Protein AF-A0A0L1KJF8-F1 (afdb_monomer_lite)

Foldseek 3Di:
DDQPPPPDDPDPPLHLDPVCLPVSLVVLVVQLVVCVVVVNPLPLSNLVSLQSNLVSCVSVVVLVSSLVSLVSSLVSCCVPVHLQDPSNLSSLQSNLVSLQSVLVVVVVVVVVCVVPPDDPPPDDPVQVVVCVVVVDDSSVVSNVSSVVSVVSSVVSVPDPPDDPDPDDDDDPPPPPPDDDDDDDD

Sequence (185 aa):
MICFRSHLLASPKFRLDSHDPDQSIVDANDALDTYERTNRAGTVGWSYALLNRSIAYLMKKDYEKAREDALDAHDALLKRCGRHSTNLYFSSQVVAKVSRAFADELDRLRTDESVIQEQSTLLPRTLSSTMRKKGITPEKYLRMESDEHEKRAHFIKSMPGRYYMRHGKQAPHMWDEGASMREQA

Radius of gyration: 21.44 Å; chains: 1; bounding box: 41×39×91 Å

pLDDT: mean 73.47, std 22.73, range [24.52, 95.88]

Secondary structure (DSSP, 8-state):
---------SSS-----TT-HHHHHHHHHHHHHHHHHTT-TTSHHHHHHHHHHHHHHHHTT-HHHHHHHHHHHHHHHHHHH-TT-HHHHHHHHHHHHHHHHHHHHHHHHHHHHTTS---TT-S-HHHHHHHHHHT--HHHHHHHHHHHHHHHHHHHHH-TT--S---S-----TT----------

Structure (mmCIF, N/CA/C/O backbone):
data_AF-A0A0L1KJF8-F1
#
_entry.id   AF-A0A0L1KJF8-F1
#
loop_
_atom_site.group_PDB
_atom_site.id
_atom_site.type_symbol
_atom_site.label_atom_id
_atom_site.label_alt_id
_atom_site.label_comp_id
_atom_site.label_asym_id
_atom_site.label_entity_id
_atom_site.label_seq_id
_atom_site.pdbx_PDB_ins_code
_atom_site.Cartn_x
_atom_site.Cartn_y
_atom_site.Cartn_z
_atom_site.occupancy
_atom_site.B_iso_or_equiv
_atom_site.auth_seq_id
_atom_site.auth_comp_id
_atom_site.auth_asym_id
_atom_site.auth_atom_id
_atom_site.pdbx_PDB_model_num
ATOM 1 N N . MET A 1 1 ? -11.789 -16.100 -5.170 1.00 27.81 1 MET A N 1
ATOM 2 C CA . MET A 1 1 ? -10.410 -16.624 -5.088 1.00 27.81 1 MET A CA 1
ATOM 3 C C . MET A 1 1 ? -9.658 -16.149 -6.326 1.00 27.81 1 MET A C 1
ATOM 5 O O . MET A 1 1 ? -9.959 -16.620 -7.413 1.00 27.81 1 MET A O 1
ATOM 9 N N . ILE A 1 2 ? -8.802 -15.129 -6.201 1.00 25.80 2 ILE A N 1
ATOM 10 C CA . ILE A 1 2 ? -8.082 -14.532 -7.340 1.00 25.80 2 ILE A CA 1
ATOM 11 C C . ILE A 1 2 ? -6.590 -14.794 -7.129 1.00 25.80 2 ILE A C 1
ATOM 13 O O . ILE A 1 2 ? -5.946 -14.116 -6.337 1.00 25.80 2 ILE A O 1
ATOM 17 N N . CYS A 1 3 ? -6.053 -15.793 -7.829 1.00 24.52 3 CYS A N 1
ATOM 18 C CA . CYS A 1 3 ? -4.613 -15.986 -7.973 1.00 24.52 3 CYS A CA 1
ATOM 19 C C . CYS A 1 3 ? -4.105 -14.984 -9.019 1.00 24.52 3 CYS A C 1
ATOM 21 O O . CYS A 1 3 ? -4.335 -15.171 -10.214 1.00 24.52 3 CYS A O 1
ATOM 23 N N . PHE A 1 4 ? -3.404 -13.927 -8.606 1.00 31.08 4 PHE A N 1
ATOM 24 C CA . PHE A 1 4 ? -2.665 -13.086 -9.548 1.00 31.08 4 PHE A CA 1
ATOM 25 C C . PHE A 1 4 ? -1.376 -13.808 -9.964 1.00 31.08 4 PHE A C 1
ATOM 27 O O . PHE A 1 4 ? -0.332 -13.666 -9.339 1.00 31.08 4 PHE A O 1
ATOM 34 N N . ARG A 1 5 ? -1.428 -14.593 -11.048 1.00 29.56 5 ARG A N 1
ATOM 35 C CA . ARG A 1 5 ? -0.219 -14.941 -11.813 1.00 29.56 5 ARG A CA 1
ATOM 36 C C . ARG A 1 5 ? 0.125 -13.756 -12.717 1.00 29.56 5 ARG A C 1
ATOM 38 O O . ARG A 1 5 ? -0.248 -13.733 -13.887 1.00 29.56 5 ARG A O 1
ATOM 45 N N . SER A 1 6 ? 0.810 -12.742 -12.193 1.00 31.94 6 SER A N 1
ATOM 46 C CA . SER A 1 6 ? 1.369 -11.683 -13.038 1.00 31.94 6 SER A CA 1
ATOM 47 C C . SER A 1 6 ? 2.633 -12.194 -13.734 1.00 31.94 6 SER A C 1
ATOM 49 O O . SER A 1 6 ? 3.735 -12.086 -13.212 1.00 31.94 6 SER A O 1
ATOM 51 N N . HIS A 1 7 ? 2.478 -12.730 -14.948 1.00 30.44 7 HIS A N 1
ATOM 52 C CA . HIS A 1 7 ? 3.575 -13.013 -15.890 1.00 30.44 7 HIS A CA 1
ATOM 53 C C . HIS A 1 7 ? 4.147 -11.745 -16.558 1.00 30.44 7 HIS A C 1
ATOM 55 O O . HIS A 1 7 ? 4.688 -11.796 -17.659 1.00 30.44 7 HIS A O 1
ATOM 61 N N . LEU A 1 8 ? 4.027 -10.590 -15.911 1.00 33.41 8 LEU A N 1
ATOM 62 C CA . LEU A 1 8 ? 4.580 -9.337 -16.400 1.00 33.41 8 LEU A CA 1
ATOM 63 C C . LEU A 1 8 ? 5.824 -9.025 -15.573 1.00 33.41 8 LEU A C 1
ATOM 65 O O . LEU A 1 8 ? 5.702 -8.835 -14.369 1.00 33.41 8 LEU A O 1
ATOM 69 N N . LEU A 1 9 ? 6.958 -8.889 -16.273 1.00 38.12 9 LEU A N 1
ATOM 70 C CA . LEU A 1 9 ? 8.229 -8.252 -15.884 1.00 38.12 9 LEU A CA 1
ATOM 71 C C . LEU A 1 9 ? 9.404 -9.221 -15.664 1.00 38.12 9 LEU A C 1
ATOM 73 O O . LEU A 1 9 ? 9.490 -9.961 -14.690 1.00 38.12 9 LEU A O 1
ATOM 77 N N . ALA A 1 10 ? 10.357 -9.159 -16.595 1.00 31.78 10 ALA A N 1
ATOM 78 C CA . ALA A 1 10 ? 11.697 -9.706 -16.454 1.00 31.78 10 ALA A CA 1
ATOM 79 C C . ALA A 1 10 ? 12.510 -8.835 -15.475 1.00 31.78 10 ALA A C 1
ATOM 81 O O . ALA A 1 10 ? 13.124 -7.846 -15.858 1.00 31.78 10 ALA A O 1
ATOM 82 N N . SER A 1 11 ? 12.428 -9.177 -14.195 1.00 34.12 11 SER A N 1
ATOM 83 C CA . SER A 1 11 ? 13.361 -8.894 -13.091 1.00 34.12 11 SER A CA 1
ATOM 84 C C . SER A 1 11 ? 12.883 -9.763 -11.912 1.00 34.12 11 SER A C 1
ATOM 86 O O . SER A 1 11 ? 11.730 -10.193 -11.969 1.00 34.12 11 SER A O 1
ATOM 88 N N . PRO A 1 12 ? 13.740 -10.144 -10.942 1.00 39.69 12 PRO A N 1
ATOM 89 C CA . PRO A 1 12 ? 13.654 -11.412 -10.202 1.00 39.69 12 PRO A CA 1
ATOM 90 C C . PRO A 1 12 ? 12.221 -11.727 -9.779 1.00 39.69 12 PRO A C 1
ATOM 92 O O . PRO A 1 12 ? 11.546 -10.870 -9.216 1.00 39.69 12 PRO A O 1
ATOM 95 N N . LYS A 1 13 ? 11.770 -12.935 -10.148 1.00 47.72 13 LYS A N 1
ATOM 96 C CA . LYS A 1 13 ? 10.399 -13.455 -10.050 1.00 47.72 13 LYS A CA 1
ATOM 97 C C . LYS A 1 13 ? 9.872 -13.361 -8.614 1.00 47.72 13 LYS A C 1
ATOM 99 O O . LYS A 1 13 ? 9.825 -14.362 -7.910 1.00 47.72 13 LYS A O 1
ATOM 104 N N . PHE A 1 14 ? 9.477 -12.171 -8.189 1.00 52.62 14 PHE A N 1
ATOM 105 C CA . PHE A 1 14 ? 8.863 -11.971 -6.895 1.00 52.62 14 PHE A CA 1
ATOM 106 C C . PHE A 1 14 ? 7.457 -12.560 -6.959 1.00 52.62 14 PHE A C 1
ATOM 108 O O . PHE A 1 14 ? 6.628 -12.138 -7.772 1.00 52.62 14 PHE A O 1
ATOM 115 N N . ARG A 1 15 ? 7.199 -13.570 -6.131 1.00 59.72 15 ARG A N 1
ATOM 116 C CA . ARG A 1 15 ? 5.905 -14.234 -6.036 1.00 59.72 15 ARG A CA 1
ATOM 117 C C . ARG A 1 15 ? 5.332 -13.912 -4.666 1.00 59.72 15 ARG A C 1
ATOM 119 O O . ARG A 1 15 ? 5.830 -14.413 -3.673 1.00 59.72 15 ARG A O 1
ATOM 126 N N . LEU A 1 16 ? 4.273 -13.108 -4.632 1.00 63.47 16 LEU A N 1
ATOM 127 C CA . LEU A 1 16 ? 3.457 -12.990 -3.431 1.00 63.47 16 LEU A CA 1
ATOM 128 C C . LEU A 1 16 ? 2.827 -14.363 -3.162 1.00 63.47 16 LEU A C 1
ATOM 130 O O . LEU A 1 16 ? 2.027 -14.837 -3.980 1.00 63.47 16 LEU A O 1
ATOM 134 N N . ASP A 1 17 ? 3.198 -15.004 -2.058 1.00 70.00 17 ASP A N 1
ATOM 135 C CA . ASP A 1 17 ? 2.519 -16.209 -1.606 1.00 70.00 17 ASP A CA 1
ATOM 136 C C . ASP A 1 17 ? 1.422 -15.833 -0.613 1.00 70.00 17 ASP A C 1
ATOM 138 O O . ASP A 1 17 ? 1.673 -15.398 0.508 1.00 70.00 17 ASP A O 1
ATOM 142 N N . SER A 1 18 ? 0.170 -16.019 -1.027 1.00 70.25 18 SER A N 1
ATOM 143 C CA . SER A 1 18 ? -0.987 -15.782 -0.166 1.00 70.25 18 SER A CA 1
ATOM 144 C C . SER A 1 18 ? -1.118 -16.796 0.979 1.00 70.25 18 SER A C 1
ATOM 146 O O . SER A 1 18 ? -2.009 -16.643 1.808 1.00 70.25 18 SER A O 1
ATOM 148 N N . HIS A 1 19 ? -0.307 -17.853 1.000 1.00 76.19 19 HIS A N 1
ATOM 149 C CA . HIS A 1 19 ? -0.317 -18.879 2.046 1.00 76.19 19 HIS A CA 1
ATOM 150 C C . HIS A 1 19 ? 0.801 -18.658 3.066 1.00 76.19 19 HIS A C 1
ATOM 152 O O . HIS A 1 19 ? 0.701 -19.170 4.176 1.00 76.19 19 HIS A O 1
ATOM 158 N N . ASP A 1 20 ? 1.813 -17.862 2.709 1.00 85.94 20 ASP A N 1
ATOM 159 C CA . ASP A 1 20 ? 2.931 -17.512 3.577 1.00 85.94 20 ASP A CA 1
ATOM 160 C C . ASP A 1 20 ? 3.260 -16.009 3.455 1.00 85.94 20 ASP A C 1
ATOM 162 O O . ASP A 1 20 ? 4.128 -15.589 2.673 1.00 85.94 20 ASP A O 1
ATOM 166 N N . PRO A 1 21 ? 2.525 -15.156 4.196 1.00 87.75 21 PRO A N 1
ATOM 167 C CA . PRO A 1 21 ? 2.795 -13.726 4.204 1.00 87.75 21 PRO A CA 1
ATOM 168 C C . PRO A 1 21 ? 4.140 -13.397 4.868 1.00 87.75 21 PRO A C 1
ATOM 170 O O . PRO A 1 21 ? 4.715 -12.360 4.555 1.00 87.75 21 PRO A O 1
ATOM 173 N N . ASP A 1 22 ? 4.664 -14.258 5.745 1.00 89.69 22 ASP A N 1
ATOM 174 C CA . ASP A 1 22 ? 5.950 -14.038 6.409 1.00 89.69 22 ASP A CA 1
ATOM 175 C C . ASP A 1 22 ? 7.113 -14.198 5.434 1.00 89.69 22 ASP A C 1
ATOM 177 O O . ASP A 1 22 ? 7.940 -13.290 5.313 1.00 89.69 22 ASP A O 1
ATOM 181 N N . GLN A 1 23 ? 7.123 -15.278 4.651 1.00 87.25 23 GLN A N 1
ATOM 182 C CA . GLN A 1 23 ? 8.113 -15.444 3.589 1.00 87.25 23 GLN A CA 1
ATOM 183 C C . GLN A 1 23 ? 8.003 -14.331 2.538 1.00 87.25 23 GLN A C 1
ATOM 185 O O . GLN A 1 23 ? 9.014 -13.797 2.089 1.00 87.25 23 GLN A O 1
ATOM 190 N N . SER A 1 24 ? 6.779 -13.906 2.205 1.00 86.88 24 SER A N 1
ATOM 191 C CA . SER A 1 24 ? 6.564 -12.785 1.281 1.00 86.88 24 SER A CA 1
ATOM 192 C C . SER A 1 24 ? 7.163 -11.466 1.797 1.00 86.88 24 SER A C 1
ATOM 194 O O . SER A 1 24 ? 7.627 -10.654 0.996 1.00 86.88 24 SER A O 1
ATOM 196 N N . ILE A 1 25 ? 7.168 -11.233 3.116 1.00 91.00 25 ILE A N 1
ATOM 197 C CA . ILE A 1 25 ? 7.822 -10.063 3.728 1.00 91.00 25 ILE A CA 1
ATOM 198 C C . ILE A 1 25 ? 9.344 -10.192 3.638 1.00 91.00 25 ILE A C 1
ATOM 200 O O . ILE A 1 25 ? 9.999 -9.217 3.268 1.00 91.00 25 ILE A O 1
ATOM 204 N N . VAL A 1 26 ? 9.899 -11.370 3.942 1.00 90.88 26 VAL A N 1
ATOM 205 C CA . VAL A 1 26 ? 11.347 -11.636 3.850 1.00 90.88 26 VAL A CA 1
ATOM 206 C C . VAL A 1 26 ? 11.848 -11.383 2.431 1.00 90.88 26 VAL A C 1
ATOM 208 O O . VAL A 1 26 ? 12.723 -10.542 2.235 1.00 90.88 26 VAL A O 1
ATOM 211 N N . ASP A 1 27 ? 11.216 -12.001 1.433 1.00 87.94 27 ASP A N 1
ATOM 212 C CA . ASP A 1 27 ? 11.591 -11.835 0.028 1.00 87.94 27 ASP A CA 1
ATOM 213 C C . ASP A 1 27 ? 11.503 -10.362 -0.412 1.00 87.94 27 ASP A C 1
ATOM 215 O O . ASP A 1 27 ? 12.267 -9.896 -1.265 1.00 87.94 27 ASP A O 1
ATOM 219 N N . ALA A 1 28 ? 10.533 -9.614 0.131 1.00 90.62 28 ALA A N 1
ATOM 220 C CA . ALA A 1 28 ? 10.326 -8.223 -0.248 1.00 90.62 28 ALA A CA 1
ATOM 221 C C . ALA A 1 28 ? 11.390 -7.324 0.380 1.00 90.62 28 ALA A C 1
ATOM 223 O O . ALA A 1 28 ? 11.875 -6.413 -0.290 1.00 90.62 28 ALA A O 1
ATOM 224 N N . ASN A 1 29 ? 11.784 -7.600 1.625 1.00 92.94 29 ASN A N 1
ATOM 225 C CA . ASN A 1 29 ? 12.896 -6.923 2.286 1.00 92.94 29 ASN A CA 1
ATOM 226 C C . ASN A 1 29 ? 14.206 -7.160 1.529 1.00 92.94 29 ASN A C 1
ATOM 228 O O . ASN A 1 29 ? 14.866 -6.190 1.169 1.00 92.94 29 ASN A O 1
ATOM 232 N N . ASP A 1 30 ? 14.513 -8.405 1.160 1.00 89.75 30 ASP A N 1
ATOM 233 C CA . ASP A 1 30 ? 15.717 -8.734 0.384 1.00 89.75 30 ASP A CA 1
ATOM 234 C C . ASP A 1 30 ? 15.759 -7.983 -0.961 1.00 89.75 30 ASP A C 1
ATOM 236 O O . ASP A 1 30 ? 16.802 -7.478 -1.402 1.00 89.75 30 ASP A O 1
ATOM 240 N N . ALA A 1 31 ? 14.606 -7.870 -1.628 1.00 87.69 31 ALA A N 1
ATOM 241 C CA . ALA A 1 31 ? 14.485 -7.105 -2.863 1.00 87.69 31 ALA A CA 1
ATOM 242 C C . ALA A 1 31 ? 14.711 -5.601 -2.633 1.00 87.69 31 ALA A C 1
ATOM 244 O O . ALA A 1 31 ? 15.425 -4.968 -3.416 1.00 87.69 31 ALA A O 1
ATOM 245 N N . LEU A 1 32 ? 14.121 -5.025 -1.582 1.00 90.44 32 LEU A N 1
ATOM 246 C CA . LEU A 1 32 ? 14.272 -3.609 -1.235 1.00 90.44 32 LEU A CA 1
ATOM 247 C C . LEU A 1 32 ? 15.723 -3.277 -0.887 1.00 90.44 32 LEU A C 1
ATOM 249 O O . LEU A 1 32 ? 16.276 -2.356 -1.490 1.00 90.44 32 LEU A O 1
ATOM 253 N N . ASP A 1 33 ? 16.369 -4.092 -0.056 1.00 90.94 33 ASP A N 1
ATOM 254 C CA . ASP A 1 33 ? 17.783 -3.962 0.300 1.00 90.94 33 ASP A CA 1
ATOM 255 C C . ASP A 1 33 ? 18.672 -4.008 -0.948 1.00 90.94 33 ASP A C 1
ATOM 257 O O . ASP A 1 33 ? 19.603 -3.215 -1.114 1.00 90.94 33 ASP A O 1
ATOM 261 N N . THR A 1 34 ? 18.359 -4.900 -1.892 1.00 88.12 34 THR A N 1
ATOM 262 C CA . THR A 1 34 ? 19.069 -4.972 -3.175 1.00 88.12 34 THR A CA 1
ATOM 263 C C . THR A 1 34 ? 18.894 -3.689 -3.992 1.00 88.12 34 THR A C 1
ATOM 265 O O . THR A 1 34 ? 19.861 -3.170 -4.563 1.00 88.12 34 THR A O 1
ATOM 268 N N . TYR A 1 35 ? 17.678 -3.145 -4.067 1.00 88.25 35 TYR A N 1
ATOM 269 C CA . TYR A 1 35 ? 17.419 -1.892 -4.779 1.00 88.25 35 TYR A CA 1
ATOM 270 C C . TYR A 1 35 ? 18.091 -0.691 -4.107 1.00 88.25 35 TYR A C 1
ATOM 272 O O . TYR A 1 35 ? 18.598 0.178 -4.814 1.00 88.25 35 TYR A O 1
ATOM 280 N N . GLU A 1 36 ? 18.150 -0.645 -2.780 1.00 90.00 36 GLU A N 1
ATOM 281 C CA . GLU A 1 36 ? 18.848 0.408 -2.039 1.00 90.00 36 GLU A CA 1
ATOM 282 C C . GLU A 1 36 ? 20.359 0.328 -2.257 1.00 90.00 36 GLU A C 1
ATOM 284 O O . GLU A 1 36 ? 20.974 1.304 -2.693 1.00 90.00 36 GLU A O 1
ATOM 289 N N . ARG A 1 37 ? 20.953 -0.861 -2.099 1.00 89.94 37 ARG A N 1
ATOM 290 C CA . ARG A 1 37 ? 22.388 -1.092 -2.338 1.00 89.94 37 ARG A CA 1
ATOM 291 C C . ARG A 1 37 ? 22.823 -0.790 -3.767 1.00 89.94 37 ARG A C 1
ATOM 293 O O . ARG A 1 37 ? 23.960 -0.387 -3.992 1.00 89.94 37 ARG A O 1
ATOM 300 N N . THR A 1 38 ? 21.938 -0.995 -4.742 1.00 88.62 38 THR A N 1
ATOM 301 C CA . THR A 1 38 ? 22.213 -0.702 -6.158 1.00 88.62 38 THR A CA 1
ATOM 302 C C . THR A 1 38 ? 21.829 0.723 -6.573 1.00 88.62 38 THR A C 1
ATOM 304 O O . THR A 1 38 ? 21.900 1.042 -7.760 1.00 88.62 38 THR A O 1
ATOM 307 N N . ASN A 1 39 ? 21.438 1.585 -5.623 1.00 87.69 39 ASN A N 1
ATOM 308 C CA . ASN A 1 39 ? 20.969 2.958 -5.846 1.00 87.69 39 ASN A CA 1
ATOM 309 C C . ASN A 1 39 ? 19.812 3.053 -6.865 1.00 87.69 39 ASN A C 1
ATOM 311 O O . ASN A 1 39 ? 19.728 3.949 -7.705 1.00 87.69 39 ASN A O 1
ATOM 315 N N . ARG A 1 40 ? 18.914 2.069 -6.810 1.00 81.25 40 ARG A N 1
ATOM 316 C CA . ARG A 1 40 ? 17.714 1.917 -7.645 1.00 81.25 40 ARG A CA 1
ATOM 317 C C . ARG A 1 40 ? 16.427 2.124 -6.838 1.00 81.25 40 ARG A C 1
ATOM 319 O O . ARG A 1 40 ? 15.349 1.701 -7.273 1.00 81.25 40 ARG A O 1
ATOM 326 N N . ALA A 1 41 ? 16.525 2.804 -5.697 1.00 83.62 41 ALA A N 1
ATOM 327 C CA . ALA A 1 41 ? 15.377 3.251 -4.920 1.00 83.62 41 ALA A CA 1
ATOM 328 C C . ALA A 1 41 ? 14.436 4.123 -5.777 1.00 83.62 41 ALA A C 1
ATOM 330 O O . ALA A 1 41 ? 14.852 4.852 -6.689 1.00 83.62 41 ALA A O 1
ATOM 331 N N . GLY A 1 42 ? 13.131 3.990 -5.545 1.00 81.88 42 GLY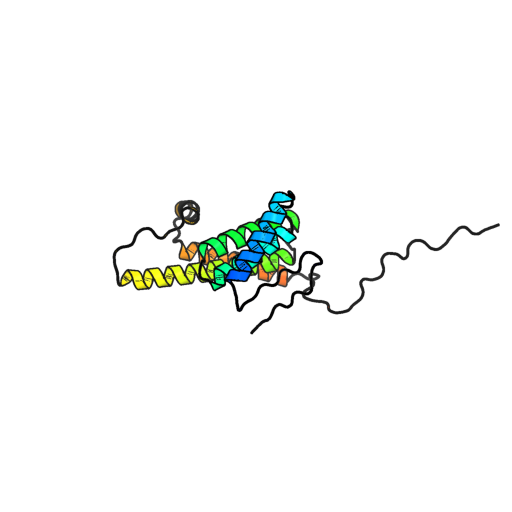 A N 1
ATOM 332 C CA . GLY A 1 42 ? 12.098 4.691 -6.309 1.00 81.88 42 GLY A CA 1
ATOM 333 C C . GLY A 1 42 ? 11.894 4.194 -7.745 1.00 81.88 42 GLY A C 1
ATOM 334 O O . GLY A 1 42 ? 11.106 4.790 -8.476 1.00 81.88 42 GLY A O 1
ATOM 335 N N . THR A 1 43 ? 12.588 3.141 -8.198 1.00 86.81 43 THR A N 1
ATOM 336 C CA . THR A 1 43 ? 12.282 2.489 -9.484 1.00 86.81 43 THR A CA 1
ATOM 337 C C . THR A 1 43 ? 10.919 1.796 -9.452 1.00 86.81 43 THR A C 1
ATOM 339 O O . THR A 1 43 ? 10.330 1.564 -8.397 1.00 86.81 43 THR A O 1
ATOM 342 N N . VAL A 1 44 ? 10.405 1.431 -10.629 1.00 87.31 44 VAL A N 1
ATOM 343 C CA . VAL A 1 44 ? 9.162 0.652 -10.734 1.00 87.31 44 VAL A CA 1
ATOM 344 C C . VAL A 1 44 ? 9.302 -0.698 -10.015 1.00 87.31 44 VAL A C 1
ATOM 346 O O . VAL A 1 44 ? 8.387 -1.101 -9.309 1.00 87.31 44 VAL A O 1
ATOM 349 N N . GLY A 1 45 ? 10.462 -1.359 -10.130 1.00 86.56 45 GLY A N 1
ATOM 350 C CA . GLY A 1 45 ? 10.751 -2.611 -9.421 1.00 86.56 45 GLY A CA 1
ATOM 351 C C . GLY A 1 45 ? 10.759 -2.450 -7.899 1.00 86.56 45 GLY A C 1
ATOM 352 O O . GLY A 1 45 ? 10.112 -3.231 -7.208 1.00 86.56 45 GLY A O 1
ATOM 353 N N . TRP A 1 46 ? 11.402 -1.394 -7.393 1.00 89.44 46 TRP A N 1
ATOM 354 C CA . TRP A 1 46 ? 11.364 -1.034 -5.970 1.00 89.44 46 TRP A CA 1
ATOM 355 C C . TRP A 1 46 ? 9.931 -0.774 -5.483 1.00 89.44 46 TRP A C 1
ATOM 357 O O . TRP A 1 46 ? 9.511 -1.305 -4.460 1.00 89.44 46 TRP A O 1
ATOM 367 N N . SER A 1 47 ? 9.137 -0.045 -6.272 1.00 92.06 47 SER A N 1
ATOM 368 C CA . SER A 1 47 ? 7.738 0.244 -5.932 1.00 92.06 47 SER A CA 1
ATOM 369 C C . SER A 1 47 ? 6.884 -1.029 -5.885 1.00 92.06 47 SER A C 1
ATOM 371 O O . SER A 1 47 ? 5.992 -1.142 -5.054 1.00 92.06 47 SER A O 1
ATOM 373 N N . TYR A 1 48 ? 7.150 -2.012 -6.751 1.00 90.25 48 TYR A N 1
ATOM 374 C CA . TYR A 1 48 ? 6.465 -3.304 -6.687 1.00 90.25 48 TYR A CA 1
ATOM 375 C C . TYR A 1 48 ? 6.852 -4.123 -5.459 1.00 90.25 48 TYR A C 1
ATOM 377 O O . TYR A 1 48 ? 5.974 -4.744 -4.866 1.00 90.25 48 TYR A O 1
ATOM 385 N N . ALA A 1 49 ? 8.125 -4.107 -5.056 1.00 90.12 49 ALA A N 1
ATOM 386 C CA . ALA A 1 49 ? 8.554 -4.767 -3.825 1.00 90.12 49 ALA A CA 1
ATOM 387 C C . ALA A 1 49 ? 7.811 -4.193 -2.604 1.00 90.12 49 ALA A C 1
ATOM 389 O O . ALA A 1 49 ? 7.257 -4.960 -1.819 1.00 90.12 49 ALA A O 1
ATOM 390 N N . LEU A 1 50 ? 7.676 -2.863 -2.521 1.00 94.31 50 LEU A N 1
ATOM 391 C CA . LEU A 1 50 ? 6.853 -2.208 -1.500 1.00 94.31 50 LEU A CA 1
ATOM 392 C C . LEU A 1 50 ? 5.374 -2.610 -1.565 1.00 94.31 50 LEU A C 1
ATOM 394 O O . LEU A 1 50 ? 4.795 -2.961 -0.544 1.00 94.31 50 LEU A O 1
ATOM 398 N N . LEU A 1 51 ? 4.745 -2.612 -2.749 1.00 93.81 51 LEU A N 1
ATOM 399 C CA . LEU A 1 51 ? 3.336 -3.022 -2.870 1.00 93.81 51 LEU A CA 1
ATOM 400 C C . LEU A 1 51 ? 3.113 -4.466 -2.415 1.0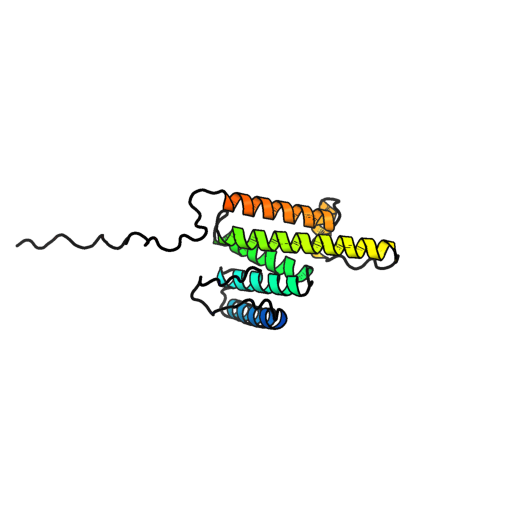0 93.81 51 LEU A C 1
ATOM 402 O O . LEU A 1 51 ? 2.091 -4.771 -1.806 1.00 93.81 51 LEU A O 1
ATOM 406 N N . ASN A 1 52 ? 4.060 -5.355 -2.695 1.00 90.56 52 ASN A N 1
ATOM 407 C CA . ASN A 1 52 ? 3.960 -6.738 -2.260 1.00 90.56 52 ASN A CA 1
ATOM 408 C C . ASN A 1 52 ? 4.136 -6.875 -0.746 1.00 90.56 52 ASN A C 1
ATOM 410 O O . ASN A 1 52 ? 3.345 -7.573 -0.110 1.00 90.56 52 ASN A O 1
ATOM 414 N N . ARG A 1 53 ? 5.110 -6.164 -0.164 1.00 93.62 53 ARG A N 1
ATOM 415 C CA . ARG A 1 53 ? 5.305 -6.115 1.289 1.00 93.62 53 ARG A CA 1
ATOM 416 C C . ARG A 1 53 ? 4.079 -5.539 1.998 1.00 93.62 53 ARG A C 1
ATOM 418 O O . ARG A 1 53 ? 3.602 -6.124 2.965 1.00 93.62 53 ARG A O 1
ATOM 425 N N . SER A 1 54 ? 3.490 -4.484 1.436 1.00 95.06 54 SER A N 1
ATOM 426 C CA . SER A 1 54 ? 2.235 -3.888 1.895 1.00 95.06 54 SER A CA 1
ATOM 427 C C . SER A 1 54 ? 1.091 -4.905 1.953 1.00 95.06 54 SER A C 1
ATOM 429 O O . SER A 1 54 ? 0.404 -5.015 2.968 1.00 95.06 54 SER A O 1
ATOM 431 N N . ILE A 1 55 ? 0.895 -5.690 0.887 1.00 93.12 55 ILE A N 1
ATOM 432 C CA . ILE A 1 55 ? -0.154 -6.718 0.849 1.00 93.12 55 ILE A CA 1
ATOM 433 C C . ILE A 1 55 ? 0.117 -7.814 1.887 1.00 93.12 55 ILE A C 1
ATOM 435 O O . ILE A 1 55 ? -0.817 -8.271 2.546 1.00 93.12 55 ILE A O 1
ATOM 439 N N . ALA A 1 56 ? 1.373 -8.219 2.065 1.00 92.62 56 ALA A N 1
ATOM 440 C CA . ALA A 1 56 ? 1.734 -9.207 3.072 1.00 92.62 56 ALA A CA 1
ATOM 441 C C . ALA A 1 56 ? 1.481 -8.688 4.503 1.00 92.62 56 ALA A C 1
ATOM 443 O O . ALA A 1 56 ? 0.860 -9.384 5.307 1.00 92.62 56 ALA A O 1
ATOM 444 N N . TYR A 1 57 ? 1.836 -7.434 4.804 1.00 93.88 57 TYR A N 1
ATOM 445 C CA . TYR A 1 57 ? 1.488 -6.792 6.077 1.00 93.88 57 TYR A CA 1
ATOM 446 C C . TYR A 1 57 ? -0.024 -6.679 6.287 1.00 93.88 57 TYR A C 1
ATOM 448 O O . TYR A 1 57 ? -0.512 -6.960 7.382 1.00 93.88 57 TYR A O 1
ATOM 456 N N . LEU A 1 58 ? -0.786 -6.366 5.233 1.00 92.56 58 LEU A N 1
ATOM 457 C CA . LEU A 1 58 ? -2.248 -6.350 5.287 1.00 92.56 58 LEU A CA 1
ATOM 458 C C . LEU A 1 58 ? -2.811 -7.726 5.673 1.00 92.56 58 LEU A C 1
ATOM 460 O O . LEU A 1 58 ? -3.713 -7.810 6.504 1.00 92.56 58 LEU A O 1
ATOM 464 N N . MET A 1 59 ? -2.270 -8.809 5.111 1.00 91.31 59 MET A N 1
ATOM 465 C CA . MET A 1 59 ? -2.663 -10.178 5.467 1.00 91.31 59 MET A CA 1
ATOM 466 C C . MET A 1 59 ? -2.335 -10.521 6.923 1.00 91.31 59 MET A C 1
ATOM 468 O O . MET A 1 59 ? -3.100 -11.232 7.574 1.00 91.31 59 MET A O 1
ATOM 472 N N . LYS A 1 60 ? -1.238 -9.970 7.451 1.00 93.38 60 LYS A N 1
ATOM 473 C CA . LYS A 1 60 ? -0.861 -10.071 8.867 1.00 93.38 60 LYS A CA 1
ATOM 474 C C . LYS A 1 60 ? -1.622 -9.113 9.787 1.00 93.38 60 LYS A C 1
ATOM 476 O O . LYS A 1 60 ? -1.380 -9.140 10.990 1.00 93.38 60 LYS A O 1
ATOM 481 N N . LYS A 1 61 ? -2.535 -8.297 9.247 1.00 92.75 61 LYS A N 1
ATOM 482 C CA . LYS A 1 61 ? -3.256 -7.231 9.965 1.00 92.75 61 LYS A CA 1
ATOM 483 C C . LYS A 1 61 ? -2.336 -6.158 10.570 1.00 92.75 61 LYS A C 1
ATOM 485 O O . LYS A 1 61 ? -2.756 -5.414 11.449 1.00 92.75 61 LYS A O 1
ATOM 490 N N . ASP A 1 62 ? -1.102 -6.038 10.079 1.00 94.12 62 ASP A N 1
ATOM 491 C CA . ASP A 1 62 ? -0.208 -4.921 10.401 1.00 94.12 62 ASP A CA 1
ATOM 492 C C . ASP A 1 62 ? -0.550 -3.748 9.469 1.00 94.12 62 ASP A C 1
ATOM 494 O O . ASP A 1 62 ? 0.110 -3.481 8.462 1.00 94.12 62 ASP A O 1
ATOM 498 N N . TYR A 1 63 ? -1.690 -3.111 9.746 1.00 91.81 63 TYR A N 1
ATOM 499 C CA . TYR A 1 63 ? -2.282 -2.122 8.845 1.00 91.81 63 TYR A CA 1
ATOM 500 C C . TYR A 1 63 ? -1.457 -0.833 8.735 1.00 91.81 63 TYR A C 1
ATOM 502 O O . TYR A 1 63 ? -1.513 -0.162 7.704 1.00 91.81 63 TYR A O 1
ATOM 510 N N . GLU A 1 64 ? -0.683 -0.491 9.768 1.00 90.88 64 GLU A N 1
ATOM 511 C CA . GLU A 1 64 ? 0.168 0.700 9.773 1.00 90.88 64 GLU A CA 1
ATOM 512 C C . GLU A 1 64 ? 1.306 0.556 8.760 1.00 90.88 64 GLU A C 1
ATOM 514 O O . GLU A 1 64 ? 1.392 1.362 7.829 1.00 90.88 64 GLU A O 1
ATOM 519 N N . LYS A 1 65 ? 2.109 -0.513 8.869 1.00 93.44 65 LYS A N 1
ATOM 520 C CA . LYS A 1 65 ? 3.199 -0.773 7.916 1.00 93.44 65 LYS A CA 1
ATOM 521 C C . LYS A 1 65 ? 2.676 -1.039 6.515 1.00 93.44 65 LYS A C 1
ATOM 523 O O . LYS A 1 65 ? 3.248 -0.559 5.540 1.00 93.44 65 LYS A O 1
ATOM 528 N N . ALA A 1 66 ? 1.551 -1.752 6.405 1.00 94.12 66 ALA A N 1
ATOM 529 C CA . ALA A 1 66 ? 0.905 -1.963 5.118 1.00 94.12 66 ALA A CA 1
ATOM 530 C C . ALA A 1 66 ? 0.597 -0.630 4.425 1.00 94.12 66 ALA A C 1
ATOM 532 O O . ALA A 1 66 ? 0.782 -0.501 3.212 1.00 94.12 66 ALA A O 1
ATOM 533 N N . ARG A 1 67 ? 0.111 0.362 5.182 1.00 94.88 67 ARG A N 1
ATOM 534 C CA . ARG A 1 67 ? -0.285 1.661 4.636 1.00 94.88 67 ARG A CA 1
ATOM 535 C C . ARG A 1 67 ? 0.929 2.485 4.235 1.00 94.88 67 ARG A C 1
ATOM 537 O O . ARG A 1 67 ? 0.902 3.095 3.170 1.00 94.88 67 ARG A O 1
ATOM 544 N N . GLU A 1 68 ? 1.957 2.504 5.075 1.00 94.88 68 GLU A N 1
ATOM 545 C CA . GLU A 1 68 ? 3.217 3.202 4.805 1.00 94.88 68 GLU A CA 1
ATOM 546 C C . GLU A 1 68 ? 3.841 2.716 3.490 1.00 94.88 68 GLU A C 1
ATOM 548 O O . GLU A 1 68 ? 3.992 3.504 2.555 1.00 94.88 68 GLU A O 1
ATOM 553 N N . ASP A 1 69 ? 4.032 1.402 3.350 1.00 95.38 69 ASP A N 1
ATOM 554 C CA . ASP A 1 69 ? 4.576 0.796 2.131 1.00 95.38 69 ASP A CA 1
ATOM 555 C C . ASP A 1 69 ? 3.722 1.098 0.887 1.00 95.38 69 ASP A C 1
ATOM 557 O O . ASP A 1 69 ? 4.247 1.368 -0.199 1.00 95.38 69 ASP A O 1
ATOM 561 N N . ALA A 1 70 ? 2.390 1.058 1.022 1.00 95.62 70 ALA A N 1
ATOM 562 C CA . ALA A 1 70 ? 1.481 1.332 -0.089 1.00 95.62 70 ALA A CA 1
ATOM 563 C C . ALA A 1 70 ? 1.597 2.780 -0.585 1.00 95.62 70 ALA A C 1
ATOM 565 O O . ALA A 1 70 ? 1.576 3.020 -1.797 1.00 95.62 70 ALA A O 1
ATOM 566 N N . LEU A 1 71 ? 1.697 3.737 0.341 1.00 95.50 71 LEU A N 1
ATOM 567 C CA . LEU A 1 71 ? 1.808 5.158 0.025 1.00 95.50 71 LEU A CA 1
ATOM 568 C C . LEU A 1 71 ? 3.167 5.487 -0.588 1.00 95.50 71 LEU A C 1
ATOM 570 O O . LEU A 1 71 ? 3.205 6.135 -1.633 1.00 95.50 71 LEU A O 1
ATOM 574 N N . ASP A 1 72 ? 4.255 4.963 -0.026 1.00 94.81 72 ASP A N 1
ATOM 575 C CA . ASP A 1 72 ? 5.602 5.164 -0.565 1.00 94.81 72 ASP A CA 1
ATOM 576 C C . ASP A 1 72 ? 5.724 4.615 -1.991 1.00 94.81 72 ASP A C 1
ATOM 578 O O . ASP A 1 72 ? 6.247 5.280 -2.898 1.00 94.81 72 ASP A O 1
ATOM 582 N N . ALA A 1 73 ? 5.156 3.431 -2.235 1.00 94.25 73 ALA A N 1
ATOM 583 C CA . ALA A 1 73 ? 5.079 2.868 -3.574 1.00 94.25 73 ALA A CA 1
ATOM 584 C C . ALA A 1 73 ? 4.227 3.728 -4.516 1.00 94.25 73 ALA A C 1
ATOM 586 O O . ALA A 1 73 ? 4.603 3.952 -5.672 1.00 94.25 73 ALA A O 1
ATOM 587 N N . HIS A 1 74 ? 3.066 4.199 -4.050 1.00 94.00 74 HIS A N 1
ATOM 588 C CA . HIS A 1 74 ? 2.176 5.039 -4.845 1.00 94.00 74 HIS A CA 1
ATOM 589 C C . HIS A 1 74 ? 2.859 6.344 -5.260 1.00 94.00 74 HIS A C 1
ATOM 591 O O . HIS A 1 74 ? 2.830 6.696 -6.443 1.00 94.00 74 HIS A O 1
ATOM 597 N N . ASP A 1 75 ? 3.521 7.020 -4.326 1.00 93.31 75 ASP A N 1
ATOM 598 C CA . ASP A 1 75 ? 4.204 8.288 -4.560 1.00 93.31 75 ASP A CA 1
ATOM 599 C C . ASP A 1 75 ? 5.395 8.133 -5.507 1.00 93.31 75 ASP A C 1
ATOM 601 O O . ASP A 1 75 ? 5.586 8.957 -6.411 1.00 93.31 75 ASP A O 1
ATOM 605 N N . ALA A 1 76 ? 6.175 7.059 -5.369 1.00 91.19 76 ALA A N 1
ATOM 606 C CA . ALA A 1 76 ? 7.256 6.756 -6.303 1.00 91.19 76 ALA A CA 1
ATOM 607 C C . ALA A 1 76 ? 6.732 6.492 -7.726 1.00 91.19 76 ALA A C 1
ATOM 609 O O . ALA A 1 76 ? 7.260 7.040 -8.703 1.00 91.19 76 ALA A O 1
ATOM 610 N N . LEU A 1 77 ? 5.649 5.720 -7.858 1.00 90.12 77 LEU A N 1
ATOM 611 C CA . LEU A 1 77 ? 5.009 5.460 -9.150 1.00 90.12 77 LEU A CA 1
ATOM 612 C C . LEU A 1 77 ? 4.382 6.720 -9.753 1.00 90.12 77 LEU A C 1
ATOM 614 O O . LEU A 1 77 ? 4.429 6.894 -10.974 1.00 90.12 77 LEU A O 1
ATOM 618 N N . LEU A 1 78 ? 3.840 7.616 -8.926 1.00 90.00 78 LEU A N 1
ATOM 619 C CA . LEU A 1 78 ? 3.254 8.881 -9.368 1.00 90.00 78 LEU A CA 1
ATOM 620 C C . LEU A 1 78 ? 4.317 9.806 -9.953 1.00 90.00 78 LEU A C 1
ATOM 622 O O . LEU A 1 78 ? 4.104 10.383 -11.022 1.00 90.00 78 LEU A O 1
ATOM 626 N N . LYS A 1 79 ? 5.475 9.893 -9.290 1.00 89.38 79 LYS A N 1
ATOM 627 C CA . LYS A 1 79 ? 6.628 10.677 -9.750 1.00 89.38 79 LYS A CA 1
ATOM 628 C C . LYS A 1 79 ? 7.204 10.146 -11.065 1.00 89.38 79 LYS A C 1
ATOM 630 O O . LYS A 1 79 ? 7.632 10.943 -11.892 1.00 89.38 79 LYS A O 1
ATOM 635 N N . ARG A 1 80 ? 7.217 8.822 -11.279 1.00 84.88 80 ARG A N 1
ATOM 636 C CA . ARG A 1 80 ? 7.888 8.209 -12.443 1.00 84.88 80 ARG A CA 1
ATOM 637 C C . ARG A 1 80 ? 7.000 7.913 -13.644 1.00 84.88 80 ARG A C 1
ATOM 639 O O . ARG A 1 80 ? 7.405 8.166 -14.771 1.00 84.88 80 ARG A O 1
ATOM 646 N N . CYS A 1 81 ? 5.835 7.303 -13.442 1.00 77.94 81 CYS A N 1
ATOM 647 C CA . CYS A 1 81 ? 5.054 6.729 -14.542 1.00 77.94 81 CYS A CA 1
ATOM 648 C C . CYS A 1 81 ? 3.989 7.684 -15.108 1.00 77.94 81 CYS A C 1
ATOM 650 O O . CYS A 1 81 ? 3.297 7.334 -16.068 1.00 77.94 81 CYS A O 1
ATOM 652 N N . GLY A 1 82 ? 3.840 8.872 -14.515 1.00 73.44 82 GLY A N 1
ATOM 653 C CA . GLY A 1 82 ? 2.822 9.852 -14.880 1.00 73.44 82 GLY A CA 1
ATOM 654 C C . GLY A 1 82 ? 1.425 9.484 -14.369 1.00 73.44 82 GLY A C 1
ATOM 655 O O . GLY A 1 82 ? 1.107 8.319 -14.133 1.00 73.44 82 GLY A O 1
ATOM 656 N N . ARG A 1 83 ? 0.562 10.501 -14.237 1.00 76.31 83 ARG A N 1
ATOM 657 C CA . ARG A 1 83 ? -0.729 10.487 -13.504 1.00 76.31 83 ARG A CA 1
ATOM 658 C C . ARG A 1 83 ? -1.772 9.462 -13.960 1.00 76.31 83 ARG A C 1
ATOM 660 O O . ARG A 1 83 ? -2.788 9.286 -13.296 1.00 76.31 83 ARG A O 1
ATOM 667 N N . HIS A 1 84 ? -1.545 8.804 -15.087 1.00 74.06 84 HIS A N 1
ATOM 668 C CA . HIS A 1 84 ? -2.518 7.916 -15.714 1.00 74.06 84 HIS A CA 1
ATOM 669 C C . HIS A 1 84 ? -1.996 6.479 -15.877 1.00 74.06 84 HIS A C 1
ATOM 671 O O . HIS A 1 84 ? -2.664 5.653 -16.487 1.00 74.06 84 HIS A O 1
ATOM 677 N N . SER A 1 85 ? -0.795 6.156 -15.383 1.00 79.62 85 SER A N 1
ATOM 678 C CA . SER A 1 85 ? -0.189 4.823 -15.531 1.00 79.62 85 SER A CA 1
ATOM 679 C C . SER A 1 85 ? -1.066 3.685 -14.994 1.00 79.62 85 SER A C 1
ATOM 681 O O . SER A 1 85 ? -1.690 3.817 -13.946 1.00 79.62 85 SER A O 1
ATOM 683 N N . THR A 1 86 ? -1.038 2.521 -15.651 1.00 81.31 86 THR A N 1
ATOM 684 C CA . THR A 1 86 ? -1.644 1.290 -15.116 1.00 81.31 86 THR A CA 1
ATOM 685 C C . THR A 1 86 ? -1.017 0.898 -13.772 1.00 81.31 86 THR A C 1
ATOM 687 O O . THR A 1 86 ? -1.699 0.368 -12.901 1.00 81.31 86 THR A O 1
ATOM 690 N N . ASN A 1 87 ? 0.252 1.244 -13.535 1.00 85.88 87 ASN A N 1
ATOM 691 C CA . ASN A 1 87 ? 0.894 1.017 -12.237 1.00 85.88 87 ASN A CA 1
ATOM 692 C C . ASN A 1 87 ? 0.231 1.855 -11.132 1.00 85.88 87 ASN A C 1
ATOM 694 O O . ASN A 1 87 ? 0.108 1.390 -10.003 1.00 85.88 87 ASN A O 1
ATOM 698 N N . LEU A 1 88 ? -0.246 3.065 -11.465 1.00 88.31 88 LEU A N 1
ATOM 699 C CA . LEU A 1 88 ? -0.998 3.903 -10.530 1.00 88.31 88 LEU A CA 1
ATOM 700 C C . LEU A 1 88 ? -2.390 3.361 -10.242 1.00 88.31 88 LEU A C 1
ATOM 702 O O . LEU A 1 88 ? -2.892 3.576 -9.143 1.00 88.31 88 LEU A O 1
ATOM 706 N N . TYR A 1 89 ? -3.013 2.663 -11.192 1.00 89.19 89 TYR A N 1
ATOM 707 C CA . TYR A 1 89 ? -4.257 1.952 -10.916 1.00 89.19 89 TYR A CA 1
ATOM 708 C C . TYR A 1 89 ? -4.041 0.910 -9.816 1.00 89.19 89 TYR A C 1
ATOM 710 O O . TYR A 1 89 ? -4.740 0.943 -8.805 1.00 89.19 89 TYR A O 1
ATOM 718 N N . PHE A 1 90 ? -3.035 0.044 -9.974 1.00 89.00 90 PHE A N 1
ATOM 719 C CA . PHE A 1 90 ? -2.748 -1.001 -8.993 1.00 89.00 90 PHE A CA 1
ATOM 720 C C . PHE A 1 90 ? -2.357 -0.425 -7.632 1.00 89.00 90 PHE A C 1
ATOM 722 O O . PHE A 1 90 ? -2.951 -0.813 -6.628 1.00 89.00 90 PHE A O 1
ATOM 729 N N . SER A 1 91 ? -1.429 0.537 -7.583 1.00 93.06 91 SER A N 1
ATOM 730 C CA . SER A 1 91 ? -1.026 1.133 -6.305 1.00 93.06 91 SER A CA 1
ATOM 731 C C . SER A 1 91 ? -2.176 1.872 -5.620 1.00 93.06 91 SER A C 1
ATOM 733 O O . SER A 1 91 ? -2.345 1.729 -4.416 1.00 93.06 91 SER A O 1
ATOM 735 N N . SER A 1 92 ? -3.036 2.577 -6.369 1.00 93.50 92 SER A N 1
ATOM 736 C CA . SER A 1 92 ? -4.229 3.218 -5.791 1.00 93.50 92 SER A CA 1
ATOM 737 C C . SER A 1 92 ? -5.200 2.194 -5.201 1.00 93.50 92 SER A C 1
ATOM 739 O O . SER A 1 92 ? -5.749 2.427 -4.132 1.00 93.50 92 SER A O 1
ATOM 741 N N . GLN A 1 93 ? -5.399 1.042 -5.851 1.00 94.50 93 GLN A N 1
ATOM 742 C CA . GLN A 1 93 ? -6.247 -0.010 -5.284 1.00 94.50 93 GLN A CA 1
ATOM 743 C C . GLN A 1 93 ? -5.678 -0.602 -3.994 1.00 94.50 93 GLN A C 1
ATOM 745 O O . GLN A 1 93 ? -6.449 -0.924 -3.091 1.00 94.50 93 GLN A O 1
ATOM 750 N N . VAL A 1 94 ? -4.357 -0.774 -3.910 1.00 94.31 94 VAL A N 1
ATOM 751 C CA . VAL A 1 94 ? -3.711 -1.277 -2.690 1.00 94.31 94 VAL A CA 1
ATOM 752 C C . VAL A 1 94 ? -3.855 -0.259 -1.562 1.00 94.31 94 VAL A C 1
ATOM 754 O O . VAL A 1 94 ? -4.361 -0.630 -0.507 1.00 94.31 94 VAL A O 1
ATOM 757 N N . VAL A 1 95 ? -3.530 1.019 -1.804 1.00 95.88 95 VAL A N 1
ATOM 758 C CA . VAL A 1 95 ? -3.711 2.092 -0.807 1.00 95.88 95 VAL A CA 1
ATOM 759 C C . VAL A 1 95 ? -5.156 2.136 -0.317 1.00 95.88 95 VAL A C 1
ATOM 761 O O . VAL A 1 95 ? -5.388 2.093 0.885 1.00 95.88 95 VAL A O 1
ATOM 764 N N . ALA A 1 96 ? -6.135 2.130 -1.227 1.00 95.31 96 ALA A N 1
ATOM 765 C CA . ALA A 1 96 ? -7.544 2.149 -0.848 1.00 95.31 96 ALA A CA 1
ATOM 766 C C . ALA A 1 96 ? -7.927 0.984 0.074 1.00 95.31 96 ALA A C 1
ATOM 768 O O . ALA A 1 96 ? -8.491 1.190 1.148 1.00 95.31 96 ALA A O 1
ATOM 769 N N . LYS A 1 97 ? -7.562 -0.245 -0.307 1.00 95.38 97 LYS A N 1
ATOM 770 C CA . LYS A 1 97 ? -7.861 -1.440 0.492 1.00 95.38 97 LYS A CA 1
ATOM 771 C C . LYS A 1 97 ? -7.221 -1.391 1.871 1.00 95.38 97 LYS A C 1
ATOM 773 O O . LYS A 1 97 ? -7.880 -1.733 2.849 1.00 95.38 97 LYS A O 1
ATOM 778 N N . VAL A 1 98 ? -5.956 -0.986 1.944 1.00 95.38 98 VAL A N 1
ATOM 779 C CA . VAL A 1 98 ? -5.227 -0.922 3.209 1.00 95.38 98 VAL A CA 1
ATOM 780 C C . VAL A 1 98 ? -5.807 0.164 4.111 1.00 95.38 98 VAL A C 1
ATOM 782 O O . VAL A 1 98 ? -6.114 -0.119 5.266 1.00 95.38 98 VAL A O 1
ATOM 785 N N . SER A 1 99 ? -6.036 1.374 3.594 1.00 94.25 99 SER A N 1
ATOM 786 C CA . SER A 1 99 ? -6.607 2.473 4.380 1.00 94.25 99 SER A CA 1
ATOM 787 C C . SER A 1 99 ? -8.025 2.150 4.855 1.00 94.25 99 SER A C 1
ATOM 789 O O . SER A 1 99 ? -8.369 2.448 5.998 1.00 94.25 99 SER A O 1
ATOM 791 N N . ARG A 1 100 ? -8.835 1.468 4.035 1.00 94.94 100 ARG A N 1
ATOM 792 C CA . ARG A 1 100 ? -10.159 0.990 4.449 1.00 94.94 100 ARG A CA 1
ATOM 793 C C . ARG A 1 100 ? -10.077 -0.050 5.562 1.00 94.94 100 ARG A C 1
ATOM 795 O O . ARG A 1 100 ? -10.768 0.100 6.564 1.00 94.94 100 ARG A O 1
ATOM 802 N N . ALA A 1 101 ? -9.233 -1.068 5.396 1.00 93.62 101 ALA A N 1
ATOM 803 C CA . ALA A 1 101 ? -9.054 -2.117 6.394 1.00 93.62 101 ALA A CA 1
ATOM 804 C C . ALA A 1 101 ? -8.534 -1.551 7.722 1.00 93.62 101 ALA A C 1
ATOM 806 O O . ALA A 1 101 ? -9.009 -1.951 8.781 1.00 93.62 101 ALA A O 1
ATOM 807 N N . PHE A 1 102 ? -7.627 -0.571 7.663 1.00 94.12 102 PHE A N 1
ATOM 808 C CA . PHE A 1 102 ? -7.128 0.104 8.854 1.00 94.12 102 PHE A CA 1
ATOM 809 C C . PHE A 1 102 ? -8.232 0.898 9.563 1.00 94.12 102 PHE A C 1
ATOM 811 O O . PHE A 1 102 ? -8.374 0.807 10.778 1.00 94.12 102 PHE A O 1
ATOM 818 N N . ALA A 1 103 ? -9.052 1.642 8.813 1.00 91.69 103 ALA A N 1
ATOM 819 C CA . ALA A 1 103 ? -10.185 2.362 9.389 1.00 91.69 103 ALA A CA 1
ATOM 820 C C . ALA A 1 103 ? -11.180 1.413 10.070 1.00 91.69 103 ALA A C 1
ATOM 822 O O . ALA A 1 103 ? -11.634 1.692 11.175 1.00 91.69 103 ALA A O 1
ATOM 823 N N . ASP A 1 104 ? -11.499 0.291 9.419 1.00 92.12 104 ASP A N 1
ATOM 824 C CA . ASP A 1 104 ? -12.424 -0.703 9.960 1.00 92.12 104 ASP A CA 1
ATOM 825 C C . ASP A 1 104 ? -11.851 -1.386 11.219 1.00 92.12 104 ASP A C 1
ATOM 827 O O . ASP A 1 104 ? -12.609 -1.696 12.134 1.00 92.12 104 ASP A O 1
ATOM 831 N N . GLU A 1 105 ? -10.530 -1.581 11.312 1.00 90.75 105 GLU A N 1
ATOM 832 C CA . GLU A 1 105 ? -9.895 -2.090 12.533 1.00 90.75 105 GLU A CA 1
ATOM 833 C C . GLU A 1 105 ? -9.909 -1.067 13.673 1.00 90.75 105 GLU A C 1
ATOM 835 O O . GLU A 1 105 ? -10.235 -1.422 14.802 1.00 90.75 105 GLU A O 1
ATOM 840 N N . LEU A 1 106 ? -9.607 0.20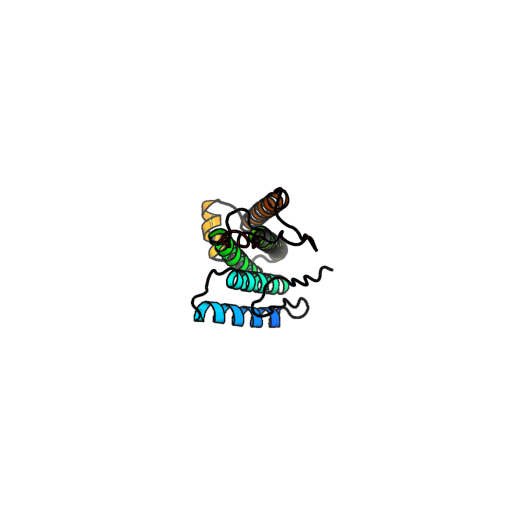4 13.395 1.00 87.06 106 LEU A N 1
ATOM 841 C CA . LEU A 1 106 ? -9.688 1.255 14.414 1.00 87.06 106 LEU A CA 1
ATOM 842 C C . LEU A 1 106 ? -11.116 1.407 14.952 1.00 87.06 106 LEU A C 1
ATOM 844 O O . LEU A 1 106 ? -11.302 1.552 16.158 1.00 87.06 106 LEU A O 1
ATOM 848 N N . ASP A 1 107 ? -12.127 1.307 14.084 1.00 87.19 107 ASP A N 1
ATOM 849 C CA . ASP A 1 107 ? -13.529 1.321 14.506 1.00 87.19 107 ASP A CA 1
ATOM 850 C C . ASP A 1 107 ? -13.886 0.097 15.376 1.00 87.19 107 ASP A C 1
ATOM 852 O O . ASP A 1 107 ? -14.642 0.236 16.343 1.00 87.19 107 ASP A O 1
ATOM 856 N N . ARG A 1 108 ? -13.330 -1.093 15.087 1.00 86.31 108 ARG A N 1
ATOM 857 C CA . ARG A 1 108 ? -13.485 -2.282 15.952 1.00 86.31 108 ARG A CA 1
ATOM 858 C C . ARG A 1 108 ? -12.858 -2.065 17.320 1.00 86.31 108 ARG A C 1
ATOM 860 O O . ARG A 1 108 ? -13.559 -2.198 18.316 1.00 86.31 108 ARG A O 1
ATOM 867 N N . LEU A 1 109 ? -11.588 -1.658 17.359 1.00 83.94 109 LEU A N 1
ATOM 868 C CA . LEU A 1 109 ? -10.865 -1.398 18.605 1.00 83.94 109 LEU A CA 1
ATOM 869 C C . LEU A 1 109 ? -11.584 -0.352 19.453 1.00 83.94 109 LEU A C 1
ATOM 871 O O . LEU A 1 109 ? -11.730 -0.539 20.651 1.00 83.94 109 LEU A O 1
ATOM 875 N N . ARG A 1 110 ? -12.125 0.703 18.839 1.00 77.75 110 ARG A N 1
ATOM 876 C CA . ARG A 1 110 ? -12.914 1.713 19.551 1.00 77.75 110 ARG A CA 1
ATOM 877 C C . ARG A 1 110 ? -14.231 1.168 20.108 1.00 77.75 110 ARG A C 1
ATOM 879 O O . ARG A 1 110 ? -14.668 1.594 21.175 1.00 77.75 110 ARG A O 1
ATOM 886 N N . THR A 1 111 ? -14.893 0.273 19.377 1.00 75.31 111 THR A N 1
ATOM 887 C CA . THR A 1 111 ? -16.128 -0.378 19.841 1.00 75.31 111 THR A CA 1
ATOM 888 C C . THR A 1 111 ? -15.826 -1.304 21.020 1.00 75.31 111 THR A C 1
ATOM 890 O O . THR A 1 111 ? -16.554 -1.279 22.011 1.00 75.31 111 THR A O 1
ATOM 893 N N . ASP A 1 112 ? -14.707 -2.024 20.973 1.00 73.69 112 ASP A N 1
ATOM 894 C CA . ASP A 1 112 ? -14.243 -2.889 22.060 1.00 73.69 112 ASP A CA 1
ATOM 895 C C . ASP A 1 112 ? -13.740 -2.071 23.273 1.00 73.69 112 ASP A C 1
ATOM 897 O O . ASP A 1 112 ? -14.062 -2.386 24.417 1.00 73.69 112 ASP A O 1
ATOM 901 N N . GLU A 1 113 ? -13.052 -0.946 23.058 1.00 58.38 113 GLU A N 1
ATOM 902 C CA . GLU A 1 113 ? -12.649 0.011 24.105 1.00 58.38 113 GLU A CA 1
ATOM 903 C C . GLU A 1 113 ? -13.837 0.780 24.703 1.00 58.38 113 GLU A C 1
ATOM 905 O O . GLU A 1 113 ? -13.780 1.215 25.850 1.00 58.38 113 GLU A O 1
ATOM 910 N N . SER A 1 114 ? -14.968 0.903 24.000 1.00 53.03 114 SER A N 1
ATOM 911 C CA . SER A 1 114 ? -16.206 1.399 24.624 1.00 53.03 114 SER A CA 1
ATOM 912 C C . SER A 1 114 ? -16.770 0.435 25.685 1.00 53.03 114 SER A C 1
ATOM 914 O O . SER A 1 114 ? -17.638 0.828 26.465 1.00 53.03 114 SER A O 1
ATOM 916 N N . VAL A 1 115 ? -16.220 -0.787 25.769 1.00 52.06 115 VAL A N 1
ATOM 917 C CA . VAL A 1 115 ? -16.430 -1.768 26.848 1.00 52.06 115 VAL A CA 1
ATOM 918 C C . VAL A 1 115 ? -15.273 -1.759 27.868 1.00 52.06 115 VAL A C 1
ATOM 920 O O . VAL A 1 115 ? -15.470 -2.167 29.012 1.00 52.06 115 VAL A O 1
ATOM 923 N N . ILE A 1 116 ? -14.090 -1.244 27.513 1.00 44.94 116 ILE A N 1
ATOM 924 C CA . ILE A 1 116 ? -12.914 -1.135 28.393 1.00 44.94 116 ILE A CA 1
ATOM 925 C C . ILE A 1 116 ? -12.299 0.266 28.241 1.00 44.94 116 ILE A C 1
ATOM 927 O O . ILE A 1 116 ? -11.390 0.499 27.444 1.00 44.94 116 ILE A O 1
ATOM 931 N N . GLN A 1 117 ? -12.814 1.217 29.026 1.00 42.34 117 GLN A N 1
ATOM 932 C CA . GLN A 1 117 ? -12.151 2.495 29.293 1.00 42.34 117 GLN A CA 1
ATOM 933 C C . GLN A 1 117 ? -10.750 2.218 29.850 1.00 42.34 117 GLN A C 1
ATOM 935 O O . GLN A 1 117 ? -10.653 1.831 31.004 1.00 42.34 117 GLN A O 1
ATOM 940 N N . GLU A 1 118 ? -9.709 2.396 29.030 1.00 46.34 118 GLU A N 1
ATOM 941 C CA . GLU A 1 118 ? -8.326 2.790 29.377 1.00 46.34 118 GLU A CA 1
ATOM 942 C C . GLU A 1 118 ? -7.336 2.235 28.338 1.00 46.34 118 GLU A C 1
ATOM 944 O O . GLU A 1 118 ? -6.708 1.209 28.578 1.00 46.34 118 GLU A O 1
ATOM 949 N N . GLN A 1 119 ? -7.141 2.915 27.198 1.00 40.22 119 GLN A N 1
ATOM 950 C CA . GLN A 1 119 ? -5.858 2.870 26.467 1.00 40.22 119 GLN A CA 1
ATOM 951 C C . GLN A 1 119 ? -5.720 3.984 25.414 1.00 40.22 119 GLN A C 1
ATOM 953 O O . GLN A 1 119 ? -5.687 3.803 24.202 1.00 40.22 119 GLN A O 1
ATOM 958 N N . SER A 1 120 ? -5.558 5.206 25.918 1.00 41.41 120 SER A N 1
ATOM 959 C CA . SER A 1 120 ? -5.178 6.379 25.128 1.00 41.41 120 SER A CA 1
ATOM 960 C C . SER A 1 120 ? -3.693 6.324 24.721 1.00 41.41 120 SER A C 1
ATOM 962 O O . SER A 1 120 ? -2.886 7.070 25.263 1.00 41.41 120 SER A O 1
ATOM 964 N N . THR A 1 121 ? -3.292 5.437 23.801 1.00 48.03 121 THR A N 1
ATOM 965 C CA . THR A 1 121 ? -1.918 5.436 23.227 1.00 48.03 121 THR A CA 1
ATOM 966 C C . THR A 1 121 ? -1.774 4.831 21.822 1.00 48.03 121 THR A C 1
ATOM 968 O O . THR A 1 121 ? -0.671 4.852 21.281 1.00 48.03 121 THR A O 1
ATOM 971 N N . LEU A 1 122 ? -2.838 4.343 21.178 1.00 49.72 122 LEU A N 1
ATOM 972 C CA . LEU A 1 122 ? -2.710 3.545 19.945 1.00 49.72 122 LEU A CA 1
ATOM 973 C C . LEU A 1 122 ? -2.634 4.331 18.625 1.00 49.72 122 LEU A C 1
ATOM 975 O O . LEU A 1 122 ? -2.565 3.718 17.564 1.00 49.72 122 LEU A O 1
ATOM 979 N N . LEU A 1 123 ? -2.638 5.669 18.636 1.00 53.28 123 LEU A N 1
ATOM 980 C CA . LEU A 1 123 ? -2.604 6.426 17.380 1.00 53.28 123 LEU A CA 1
ATOM 981 C C . LEU A 1 123 ? -1.172 6.624 16.849 1.00 53.28 123 LEU A C 1
ATOM 983 O O . LEU A 1 123 ? -0.355 7.261 17.524 1.00 53.28 123 LEU A O 1
ATOM 987 N N . PRO A 1 124 ? -0.884 6.200 15.602 1.00 54.25 124 PRO A N 1
ATOM 988 C CA . PRO A 1 124 ? 0.363 6.505 14.912 1.00 54.25 124 PRO A CA 1
ATOM 989 C C . PRO A 1 124 ? 0.683 8.002 14.898 1.00 54.25 124 PRO A C 1
ATOM 991 O O . PRO A 1 124 ? -0.158 8.850 14.566 1.00 54.25 124 PRO A O 1
ATOM 994 N N . ARG A 1 125 ? 1.945 8.347 15.183 1.00 54.78 125 ARG A N 1
ATOM 995 C CA . ARG A 1 125 ? 2.439 9.740 15.168 1.00 54.78 125 ARG A CA 1
ATOM 996 C C . ARG A 1 125 ? 2.240 10.423 13.806 1.00 54.78 125 ARG A C 1
ATOM 998 O O . ARG A 1 125 ? 2.041 11.638 13.758 1.00 54.78 125 ARG A O 1
ATOM 1005 N N . THR A 1 126 ? 2.254 9.649 12.721 1.00 53.94 126 THR A N 1
ATOM 1006 C CA . THR A 1 126 ? 2.118 10.111 11.331 1.00 53.94 126 THR A CA 1
ATOM 1007 C C . THR A 1 126 ? 0.710 10.632 11.023 1.00 53.94 126 THR A C 1
ATOM 1009 O O . THR A 1 126 ? 0.567 11.738 10.496 1.00 53.94 126 THR A O 1
ATOM 1012 N N . LEU A 1 127 ? -0.335 9.911 11.443 1.00 58.12 127 LEU A N 1
ATOM 1013 C CA . LEU A 1 127 ? -1.740 10.310 11.279 1.00 58.12 127 LEU A CA 1
ATOM 1014 C C . LEU A 1 127 ? -2.082 11.563 12.104 1.00 58.12 127 LEU A C 1
ATOM 1016 O O . LEU A 1 127 ? -2.752 12.482 11.624 1.00 58.12 127 LEU A O 1
ATOM 1020 N N . SER A 1 128 ? -1.533 11.653 13.318 1.00 58.69 128 SER A N 1
ATOM 1021 C CA . SER A 1 128 ? -1.803 12.734 14.273 1.00 58.69 128 SER A CA 1
ATOM 1022 C C . SER A 1 128 ? -1.514 14.145 13.723 1.00 58.69 128 SER A C 1
ATOM 1024 O O . SER A 1 128 ? -2.246 15.083 14.038 1.00 58.69 128 SER A O 1
ATOM 1026 N N . SER A 1 129 ? -0.487 14.339 12.888 1.00 60.25 129 SER A N 1
ATOM 1027 C CA . SER A 1 129 ? -0.135 15.682 12.385 1.00 60.25 129 SER A CA 1
ATOM 1028 C C . SER A 1 129 ? -1.129 16.220 11.341 1.00 60.25 129 SER A C 1
ATOM 1030 O O . SER A 1 129 ? -1.573 17.369 11.424 1.00 60.25 129 SER A O 1
ATOM 1032 N N . THR A 1 130 ? -1.525 15.382 10.384 1.00 60.25 130 THR A N 1
ATOM 1033 C CA . THR A 1 130 ? -2.455 15.723 9.298 1.00 60.25 130 THR A CA 1
ATOM 1034 C C . THR A 1 130 ? -3.888 15.836 9.810 1.00 60.25 130 THR A C 1
ATOM 1036 O O . THR A 1 130 ? -4.639 16.716 9.386 1.00 60.25 130 THR A O 1
ATOM 1039 N N . MET A 1 131 ? -4.257 14.992 10.774 1.00 64.12 131 MET A N 1
ATOM 1040 C CA . MET A 1 131 ? -5.569 15.016 11.410 1.00 64.12 131 MET A CA 1
ATOM 1041 C C . MET A 1 131 ? -5.777 16.237 12.301 1.00 64.12 131 MET A C 1
ATOM 1043 O O . MET A 1 131 ? -6.831 16.863 12.206 1.00 64.12 131 MET A O 1
ATOM 1047 N N . ARG A 1 132 ? -4.776 16.632 13.110 1.00 61.34 132 ARG A N 1
ATOM 1048 C CA . ARG A 1 132 ? -4.857 17.854 13.936 1.00 61.34 132 ARG A CA 1
ATOM 1049 C C . ARG A 1 132 ? -5.117 19.096 13.088 1.00 61.34 132 ARG A C 1
ATOM 1051 O O . ARG A 1 132 ? -5.896 19.948 13.492 1.00 61.34 132 ARG A O 1
ATOM 1058 N N . LYS A 1 133 ? -4.520 19.174 11.894 1.00 63.25 133 LYS A N 1
ATOM 1059 C CA . LYS A 1 133 ? -4.750 20.284 10.953 1.00 63.25 133 LYS A CA 1
ATOM 1060 C C . LYS A 1 133 ? -6.172 20.317 10.391 1.00 63.25 133 LYS A C 1
ATOM 1062 O O . LYS A 1 133 ? -6.653 21.392 10.054 1.00 63.25 133 LYS A O 1
ATOM 1067 N N . LYS A 1 134 ? -6.826 19.160 10.251 1.00 63.84 134 LYS A N 1
ATOM 1068 C CA . LYS A 1 134 ? -8.164 19.046 9.650 1.00 63.84 134 LYS A CA 1
ATOM 1069 C C . LYS A 1 134 ? -9.298 18.921 10.677 1.00 63.84 134 LYS A C 1
ATOM 1071 O O . LYS A 1 134 ? -10.450 19.069 10.291 1.00 63.84 134 LYS A O 1
ATOM 1076 N N . GLY A 1 135 ? -8.999 18.643 11.948 1.00 73.38 135 GLY A N 1
ATOM 1077 C CA . GLY A 1 135 ? -10.005 18.396 12.988 1.00 73.38 135 GLY A CA 1
ATOM 1078 C C . GLY A 1 135 ? -10.827 17.121 12.753 1.00 73.38 135 GLY A C 1
ATOM 1079 O O . GLY A 1 135 ? -11.999 17.067 13.111 1.00 73.38 135 GLY A O 1
ATOM 1080 N N . ILE A 1 136 ? -10.244 16.114 12.094 1.00 81.44 136 ILE A N 1
ATOM 1081 C CA . ILE A 1 136 ? -10.930 14.882 11.668 1.00 81.44 136 ILE A CA 1
ATOM 1082 C C . ILE A 1 136 ? -10.387 13.688 12.465 1.00 81.44 136 ILE A C 1
ATOM 1084 O O . ILE A 1 136 ? -9.189 13.634 12.741 1.00 81.44 136 ILE A O 1
ATOM 1088 N N . THR A 1 137 ? -11.253 12.733 12.823 1.00 83.81 137 THR A N 1
ATOM 1089 C CA . THR A 1 137 ? -10.854 11.483 13.495 1.00 83.81 137 THR A CA 1
ATOM 1090 C C . THR A 1 137 ? -10.035 10.578 12.555 1.00 83.81 137 THR A C 1
ATOM 1092 O O . THR A 1 137 ? -10.157 10.701 11.330 1.00 83.81 137 THR A O 1
ATOM 1095 N N . PRO A 1 138 ? -9.173 9.688 13.078 1.00 82.44 138 PRO A N 1
ATOM 1096 C CA . PRO A 1 138 ? -8.259 8.915 12.235 1.00 82.44 138 PRO A CA 1
ATOM 1097 C C . PRO A 1 138 ? -8.993 8.004 11.255 1.00 82.44 138 PRO A C 1
ATOM 1099 O O . PRO A 1 138 ? -8.626 7.924 10.086 1.00 82.44 138 PRO A O 1
ATOM 1102 N N . GLU A 1 139 ? -10.085 7.392 11.696 1.00 86.19 139 GLU A N 1
ATOM 1103 C CA . GLU A 1 139 ? -10.895 6.466 10.907 1.00 86.19 139 GLU A CA 1
ATOM 1104 C C . GLU A 1 139 ? -11.569 7.212 9.755 1.00 86.19 139 GLU A C 1
ATOM 1106 O O . GLU A 1 139 ? -11.525 6.780 8.603 1.00 86.19 139 GLU A O 1
ATOM 1111 N N . LYS A 1 140 ? -12.117 8.404 10.029 1.00 88.06 140 LYS A N 1
ATOM 1112 C CA . LYS A 1 140 ? -12.710 9.254 8.991 1.00 88.06 140 LYS A CA 1
ATOM 1113 C C . LYS A 1 140 ? -11.665 9.721 7.977 1.00 88.06 140 LYS A C 1
ATOM 1115 O O . LYS A 1 140 ? -11.960 9.737 6.784 1.00 88.06 140 LYS A O 1
ATOM 1120 N N . TYR A 1 141 ? -10.455 10.069 8.417 1.00 89.25 141 TYR A N 1
ATOM 1121 C CA . TYR A 1 141 ? -9.360 10.412 7.506 1.00 89.25 141 TYR A CA 1
ATOM 1122 C C . TYR A 1 141 ? -8.998 9.230 6.592 1.00 89.25 141 TYR A C 1
ATOM 1124 O O . TYR A 1 141 ? -8.933 9.395 5.375 1.00 89.25 141 TYR A O 1
ATOM 1132 N N . LEU A 1 142 ? -8.828 8.037 7.162 1.00 90.94 142 LEU A N 1
ATOM 1133 C CA . LEU A 1 142 ? -8.483 6.823 6.422 1.00 90.94 142 LEU A CA 1
ATOM 1134 C C . LEU A 1 142 ? -9.582 6.410 5.430 1.00 90.94 142 LEU A C 1
ATOM 1136 O O . LEU A 1 142 ? -9.278 6.007 4.308 1.00 90.94 142 LEU A O 1
ATOM 1140 N N . ARG A 1 143 ? -10.861 6.579 5.793 1.00 93.12 143 ARG A N 1
ATOM 1141 C CA . ARG A 1 143 ? -11.994 6.378 4.872 1.00 93.12 143 ARG A CA 1
ATOM 1142 C C . ARG A 1 143 ? -11.960 7.372 3.710 1.00 93.12 143 ARG A C 1
ATOM 1144 O O . ARG A 1 143 ? -12.104 6.962 2.565 1.00 93.12 143 ARG A O 1
ATOM 1151 N N . MET A 1 144 ? -11.705 8.654 3.979 1.00 93.00 144 MET A N 1
ATOM 1152 C CA . MET A 1 144 ? -11.571 9.663 2.919 1.00 93.00 144 MET A CA 1
ATOM 1153 C C . MET A 1 144 ? -10.405 9.363 1.971 1.00 93.00 144 MET A C 1
ATOM 1155 O O . MET A 1 144 ? -10.548 9.518 0.760 1.00 93.00 144 MET A O 1
ATOM 1159 N N . GLU A 1 145 ? -9.263 8.938 2.513 1.00 93.12 145 GLU A N 1
ATOM 1160 C CA . GLU A 1 145 ? -8.098 8.528 1.725 1.00 93.12 145 GLU A CA 1
ATOM 1161 C C . GLU A 1 145 ? -8.430 7.321 0.843 1.00 93.12 145 GLU A C 1
ATOM 1163 O O . GLU A 1 145 ? -8.156 7.338 -0.358 1.00 93.12 145 GLU A O 1
ATOM 1168 N N . SER A 1 146 ? -9.100 6.313 1.410 1.00 95.19 146 SER A N 1
ATOM 1169 C CA . SER A 1 146 ? -9.595 5.169 0.647 1.00 95.19 146 SER A CA 1
ATOM 1170 C C . SER A 1 146 ? -10.466 5.612 -0.527 1.00 95.19 146 SER A C 1
ATOM 1172 O O . SER A 1 146 ? -10.179 5.259 -1.670 1.00 95.19 146 SER A O 1
ATOM 1174 N N . ASP A 1 147 ? -11.479 6.440 -0.271 1.00 95.62 147 ASP A N 1
ATOM 1175 C CA . ASP A 1 147 ? -12.407 6.913 -1.301 1.00 95.62 147 ASP A CA 1
ATOM 1176 C C . ASP A 1 147 ? -11.696 7.722 -2.401 1.00 95.62 147 ASP A C 1
ATOM 1178 O O . ASP A 1 147 ? -12.053 7.636 -3.580 1.00 95.62 147 ASP A O 1
ATOM 1182 N N . GLU A 1 148 ? -10.686 8.526 -2.050 1.00 94.81 148 GLU A N 1
ATOM 1183 C CA . GLU A 1 148 ? -9.895 9.280 -3.027 1.00 94.81 148 GLU A CA 1
ATOM 1184 C C . GLU A 1 148 ? -9.113 8.343 -3.957 1.00 94.81 148 GLU A C 1
ATOM 1186 O O . GLU A 1 148 ? -9.130 8.509 -5.185 1.00 94.81 148 GLU A O 1
ATOM 1191 N N . HIS A 1 149 ? -8.457 7.333 -3.389 1.00 94.12 149 HIS A N 1
ATOM 1192 C CA . HIS A 1 149 ? -7.689 6.368 -4.163 1.00 94.12 149 HIS A CA 1
ATOM 1193 C C . HIS A 1 149 ? -8.584 5.425 -4.982 1.00 94.12 149 HIS A C 1
ATOM 1195 O O . HIS A 1 149 ? -8.231 5.098 -6.120 1.00 94.12 149 HIS A O 1
ATOM 1201 N N . GLU A 1 15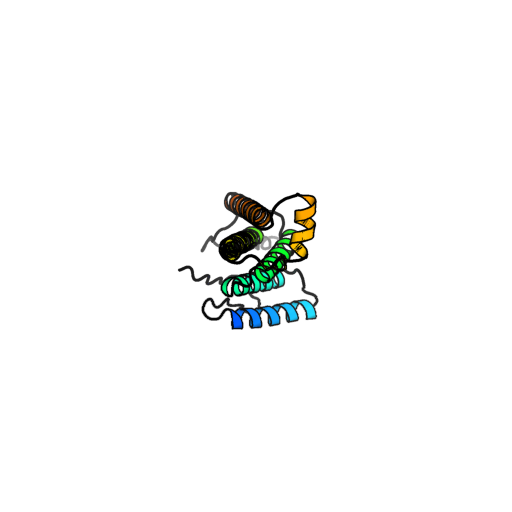0 ? -9.775 5.065 -4.498 1.00 94.56 150 GLU A N 1
ATOM 1202 C CA . GLU A 1 150 ? -10.772 4.345 -5.299 1.00 94.56 150 GLU A CA 1
ATOM 1203 C C . GLU A 1 150 ? -11.243 5.179 -6.490 1.00 94.56 150 GLU A C 1
ATOM 1205 O O . GLU A 1 150 ? -11.228 4.692 -7.623 1.00 94.56 150 GLU A O 1
ATOM 1210 N N . LYS A 1 151 ? -11.586 6.457 -6.280 1.00 94.00 151 LYS A N 1
ATOM 1211 C CA . LYS A 1 151 ? -11.948 7.376 -7.373 1.00 94.00 151 LYS A CA 1
ATOM 1212 C C . LYS A 1 151 ? -10.828 7.481 -8.403 1.00 94.00 151 LYS A C 1
ATOM 1214 O O . LYS A 1 151 ? -11.096 7.435 -9.604 1.00 94.00 151 LYS A O 1
ATOM 1219 N N . ARG A 1 152 ? -9.571 7.565 -7.955 1.00 90.56 152 ARG A N 1
ATOM 1220 C CA . ARG A 1 152 ? -8.396 7.588 -8.838 1.00 90.56 152 ARG A CA 1
ATOM 1221 C C . ARG A 1 152 ? -8.268 6.296 -9.642 1.00 90.56 152 ARG A C 1
ATOM 1223 O O . ARG A 1 152 ? -8.077 6.354 -10.855 1.00 90.56 152 ARG A O 1
ATOM 1230 N N . ALA A 1 153 ? -8.423 5.139 -9.003 1.00 89.88 153 ALA A N 1
ATOM 1231 C CA . ALA A 1 153 ? -8.400 3.849 -9.684 1.00 89.88 153 ALA A CA 1
ATOM 1232 C C . ALA A 1 153 ? -9.540 3.730 -10.712 1.00 89.88 153 ALA A C 1
ATOM 1234 O O . ALA A 1 153 ? -9.306 3.319 -11.849 1.00 89.88 153 ALA A O 1
ATOM 1235 N N . HIS A 1 154 ? -10.757 4.145 -10.353 1.00 89.50 154 HIS A N 1
ATOM 1236 C CA . HIS A 1 154 ? -11.906 4.178 -11.258 1.00 89.50 154 HIS A CA 1
ATOM 1237 C C . HIS A 1 154 ? -11.677 5.096 -12.458 1.00 89.50 154 HIS A C 1
ATOM 1239 O O . HIS A 1 154 ? -11.962 4.699 -13.586 1.00 89.50 154 HIS A O 1
ATOM 1245 N N . PHE A 1 155 ? -11.110 6.280 -12.233 1.00 88.94 155 PHE A N 1
ATOM 1246 C CA . PHE A 1 155 ? -10.760 7.220 -13.291 1.00 88.94 155 PHE A CA 1
ATOM 1247 C C . PHE A 1 155 ? -9.707 6.652 -14.250 1.00 88.94 155 PHE A C 1
ATOM 1249 O O . PHE A 1 155 ? -9.871 6.726 -15.463 1.00 88.94 155 PHE A O 1
ATOM 1256 N N . ILE A 1 156 ? -8.643 6.027 -13.733 1.00 85.38 156 ILE A N 1
ATOM 1257 C CA . ILE A 1 156 ? -7.634 5.379 -14.587 1.00 85.38 156 ILE A CA 1
ATOM 1258 C C . ILE A 1 156 ? -8.266 4.217 -15.366 1.00 85.38 156 ILE A C 1
ATOM 1260 O O . ILE A 1 156 ? -7.952 4.015 -16.538 1.00 85.38 156 ILE A O 1
ATOM 1264 N N . LYS A 1 157 ? -9.187 3.474 -14.738 1.00 84.31 157 LYS A N 1
ATOM 1265 C CA . LYS A 1 157 ? -9.915 2.372 -15.375 1.00 84.31 157 LYS A CA 1
ATOM 1266 C C . LYS A 1 157 ? -10.825 2.829 -16.516 1.00 84.31 157 LYS A C 1
ATOM 1268 O O . LYS A 1 157 ? -10.962 2.090 -17.486 1.00 84.31 157 LYS A O 1
ATOM 1273 N N . SER A 1 158 ? -11.448 4.000 -16.406 1.00 83.50 158 SER A N 1
ATOM 1274 C CA . SER A 1 158 ? -12.377 4.517 -17.415 1.00 83.50 158 SER A CA 1
ATOM 1275 C C . SER A 1 158 ? -11.693 5.199 -18.604 1.00 83.50 158 SER A C 1
ATOM 1277 O O . SER A 1 158 ? -12.376 5.563 -19.561 1.00 83.50 158 SER A O 1
ATOM 1279 N N . MET A 1 159 ? -10.365 5.362 -18.590 1.00 76.56 159 MET A N 1
ATOM 1280 C CA . MET A 1 159 ? -9.650 6.006 -19.691 1.00 76.56 159 MET A CA 1
ATOM 1281 C C . MET A 1 159 ? -9.609 5.146 -20.967 1.00 76.56 159 MET A C 1
ATOM 1283 O O . MET A 1 159 ? -9.112 4.015 -20.931 1.00 76.56 159 MET A O 1
ATOM 1287 N N . PRO A 1 160 ? -10.021 5.691 -22.128 1.00 62.72 160 PRO A N 1
ATOM 1288 C CA . PRO A 1 160 ? -9.852 5.013 -23.406 1.00 62.72 160 PRO A CA 1
ATOM 1289 C C . PRO A 1 160 ? -8.357 4.872 -23.740 1.00 62.72 160 PRO A C 1
ATOM 1291 O O . PRO A 1 160 ? -7.582 5.817 -23.618 1.00 62.72 160 PRO A O 1
ATOM 1294 N N . GLY A 1 161 ? -7.937 3.671 -24.149 1.00 61.31 161 GLY A N 1
ATOM 1295 C CA . GLY A 1 161 ? -6.563 3.393 -24.593 1.00 61.31 161 GLY A CA 1
ATOM 1296 C C . GLY A 1 161 ? -5.606 2.822 -23.539 1.00 61.31 161 GLY A C 1
ATOM 1297 O O . GLY A 1 161 ? -4.466 2.509 -23.882 1.00 61.31 161 GLY A O 1
ATOM 1298 N N . ARG A 1 162 ? -6.033 2.611 -22.283 1.00 55.75 162 ARG A N 1
ATOM 1299 C CA . ARG A 1 162 ? -5.197 1.935 -21.273 1.00 55.75 162 ARG A CA 1
ATOM 1300 C C . ARG A 1 162 ? -5.600 0.473 -21.078 1.00 55.75 162 ARG A C 1
ATOM 1302 O O . ARG A 1 162 ? -6.614 0.129 -20.485 1.00 55.75 162 ARG A O 1
ATOM 1309 N N . TYR A 1 163 ? -4.737 -0.359 -21.654 1.00 48.62 163 TYR A N 1
ATOM 1310 C CA . TYR A 1 163 ? -4.631 -1.811 -21.625 1.00 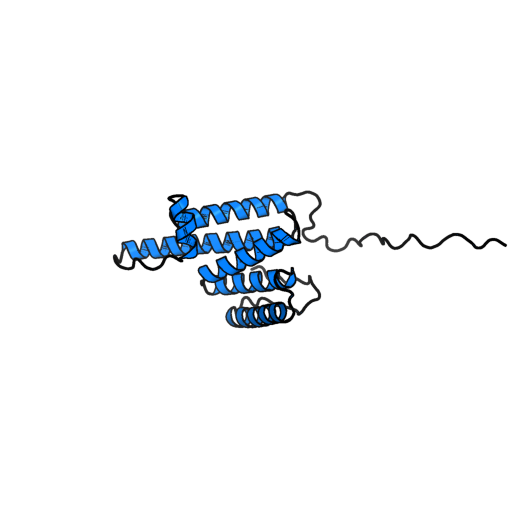48.62 163 TYR A CA 1
ATOM 1311 C C . TYR A 1 163 ? -4.874 -2.429 -20.235 1.00 48.62 163 TYR A C 1
ATOM 1313 O O . TYR A 1 163 ? -3.932 -2.696 -19.491 1.00 48.62 163 TYR A O 1
ATOM 1321 N N . TYR A 1 164 ? -6.112 -2.792 -19.915 1.00 47.12 164 TYR A N 1
ATOM 1322 C CA . TYR A 1 164 ? -6.299 -4.052 -19.201 1.00 47.12 164 TYR A CA 1
ATOM 1323 C C . TYR A 1 164 ? -6.122 -5.148 -20.245 1.00 47.12 164 TYR A C 1
ATOM 1325 O O . TYR A 1 164 ? -6.950 -5.278 -21.139 1.00 47.12 164 TYR A O 1
ATOM 1333 N N . MET A 1 165 ? -5.019 -5.893 -20.173 1.00 43.75 165 MET A N 1
ATOM 1334 C CA . MET A 1 165 ? -4.945 -7.246 -20.731 1.00 43.75 165 MET A CA 1
ATOM 1335 C C . MET A 1 165 ? -5.451 -7.408 -22.185 1.00 43.75 165 MET A C 1
ATOM 1337 O O . MET A 1 165 ? -6.358 -8.198 -22.439 1.00 43.75 165 MET A O 1
ATOM 1341 N N . ARG A 1 166 ? -4.845 -6.743 -23.185 1.00 39.19 166 ARG A N 1
ATOM 1342 C CA . ARG A 1 166 ? -4.901 -7.307 -24.549 1.00 39.19 166 ARG A CA 1
ATOM 1343 C C . ARG A 1 166 ? -3.949 -8.500 -24.591 1.00 39.19 166 ARG A C 1
ATOM 1345 O O . ARG A 1 166 ? -2.768 -8.355 -24.888 1.00 39.19 166 ARG A O 1
ATOM 1352 N N . HIS A 1 167 ? -4.475 -9.683 -24.294 1.00 38.59 167 HIS A N 1
ATOM 1353 C CA . HIS A 1 167 ? -3.929 -10.901 -24.874 1.00 38.59 167 HIS A CA 1
ATOM 1354 C C . HIS A 1 167 ? -3.922 -10.736 -26.406 1.00 38.59 167 HIS A C 1
ATOM 1356 O O . HIS A 1 167 ? -4.956 -10.468 -27.012 1.00 38.59 167 HIS A O 1
ATOM 1362 N N . GLY A 1 168 ? -2.745 -10.863 -27.021 1.00 36.94 168 GLY A N 1
ATOM 1363 C CA . GLY A 1 168 ? -2.612 -11.375 -28.386 1.00 36.94 168 GLY A CA 1
ATOM 1364 C C . GLY A 1 168 ? -3.123 -10.521 -29.549 1.00 36.94 168 GLY A C 1
ATOM 1365 O O . GLY A 1 168 ? -3.772 -11.060 -30.438 1.00 36.94 168 GLY A O 1
ATOM 1366 N N . LYS A 1 169 ? -2.764 -9.238 -29.640 1.00 34.28 169 LYS A N 1
ATOM 1367 C CA . LYS A 1 169 ? -2.540 -8.651 -30.973 1.00 34.28 169 LYS A CA 1
ATOM 1368 C C . LYS A 1 169 ? -1.160 -8.023 -30.992 1.00 34.28 169 LYS A C 1
ATOM 1370 O O . LYS A 1 169 ? -0.909 -7.085 -30.240 1.00 34.28 169 LYS A O 1
ATOM 1375 N N . GLN A 1 170 ? -0.285 -8.642 -31.786 1.00 35.16 170 GLN A N 1
ATOM 1376 C CA . GLN A 1 170 ? 1.059 -8.191 -32.123 1.00 35.16 170 GLN A CA 1
ATOM 1377 C C . GLN A 1 170 ? 1.098 -6.665 -32.182 1.00 35.16 170 GLN A C 1
ATOM 1379 O O . GLN A 1 170 ? 0.274 -6.045 -32.860 1.00 35.16 170 GLN A O 1
ATOM 1384 N N . ALA A 1 171 ? 2.046 -6.068 -31.461 1.00 34.03 171 ALA A N 1
ATOM 1385 C CA . ALA A 1 171 ? 2.467 -4.719 -31.787 1.00 34.03 171 ALA A CA 1
ATOM 1386 C C . ALA A 1 171 ? 2.814 -4.717 -33.287 1.00 34.03 171 ALA A C 1
ATOM 1388 O O . ALA A 1 171 ? 3.541 -5.622 -33.712 1.00 34.03 171 ALA A O 1
ATOM 1389 N N . PRO A 1 172 ? 2.279 -3.791 -34.102 1.00 33.34 172 PRO A N 1
ATOM 1390 C CA . PRO A 1 172 ? 2.759 -3.657 -35.462 1.00 33.34 172 PRO A CA 1
ATOM 1391 C C . PRO A 1 172 ? 4.259 -3.386 -35.370 1.00 33.34 172 PRO A C 1
ATOM 1393 O O . PRO A 1 172 ? 4.707 -2.515 -34.622 1.00 33.34 172 PRO A O 1
ATOM 1396 N N . HIS A 1 173 ? 5.007 -4.235 -36.060 1.00 37.88 173 HIS A N 1
ATOM 1397 C CA . HIS A 1 173 ? 6.438 -4.161 -36.276 1.00 37.88 173 HIS A CA 1
ATOM 1398 C C . HIS A 1 173 ? 6.823 -2.735 -36.711 1.00 37.88 173 HIS A C 1
ATOM 1400 O O . HIS A 1 173 ? 6.720 -2.390 -37.881 1.00 37.88 173 HIS A O 1
ATOM 1406 N N . MET A 1 174 ? 7.236 -1.884 -35.767 1.00 31.66 174 MET A N 1
ATOM 1407 C CA . MET A 1 174 ? 7.876 -0.594 -36.058 1.00 31.66 174 MET A CA 1
ATOM 1408 C C . MET A 1 174 ? 9.390 -0.784 -36.197 1.00 31.66 174 MET A C 1
ATOM 1410 O O . MET A 1 174 ? 10.168 -0.150 -35.492 1.00 31.66 174 MET A O 1
ATOM 1414 N N . TRP A 1 175 ? 9.787 -1.697 -37.085 1.00 36.34 175 TRP A N 1
ATOM 1415 C CA . TRP A 1 175 ? 11.158 -1.813 -37.597 1.00 36.34 175 TRP A CA 1
ATOM 1416 C C . TRP A 1 175 ? 11.186 -2.094 -39.111 1.00 36.34 175 TRP A C 1
ATOM 1418 O O . TRP A 1 175 ? 12.157 -2.646 -39.608 1.00 36.34 175 TRP A O 1
ATOM 1428 N N . ASP A 1 176 ? 10.148 -1.694 -39.856 1.00 39.31 176 ASP A N 1
ATOM 1429 C CA . ASP A 1 176 ? 10.175 -1.656 -41.329 1.00 39.31 176 ASP A CA 1
ATOM 1430 C C . ASP A 1 176 ? 10.246 -0.207 -41.829 1.00 39.31 176 ASP A C 1
ATOM 1432 O O . ASP A 1 176 ? 9.358 0.291 -42.509 1.00 39.31 176 ASP A O 1
ATOM 1436 N N . GLU A 1 177 ? 11.332 0.481 -41.488 1.00 37.62 177 GLU A N 1
ATOM 1437 C CA . GLU A 1 177 ? 11.832 1.606 -42.281 1.00 37.62 177 GLU A CA 1
ATOM 1438 C C . GLU A 1 177 ? 13.345 1.436 -42.410 1.00 37.62 177 GLU A C 1
ATOM 1440 O O . GLU A 1 177 ? 14.128 1.901 -41.584 1.00 37.62 177 GLU A O 1
ATOM 1445 N N . GLY A 1 178 ? 13.761 0.675 -43.422 1.00 35.69 178 GLY A N 1
ATOM 1446 C CA . GLY A 1 178 ? 15.182 0.439 -43.665 1.00 35.69 178 GLY A CA 1
ATOM 1447 C C . GLY A 1 178 ? 15.530 -0.533 -44.786 1.00 35.69 178 GLY A C 1
ATOM 1448 O O . GLY A 1 178 ? 16.657 -1.012 -44.817 1.00 35.69 178 GLY A O 1
ATOM 1449 N N . ALA A 1 179 ? 14.614 -0.838 -45.706 1.00 37.53 179 ALA A N 1
ATOM 1450 C CA . ALA A 1 179 ? 14.946 -1.563 -46.928 1.00 37.53 179 ALA A CA 1
ATOM 1451 C C . ALA A 1 179 ? 14.249 -0.911 -48.124 1.00 37.53 179 ALA A C 1
ATOM 1453 O O . ALA A 1 179 ? 13.113 -1.240 -48.444 1.00 37.53 179 ALA A O 1
ATOM 1454 N N . SER A 1 180 ? 14.933 0.051 -48.748 1.00 36.19 180 SER A N 1
ATOM 1455 C CA . SER A 1 180 ? 15.001 0.234 -50.206 1.00 36.19 180 SER A CA 1
ATOM 1456 C C . SER A 1 180 ? 15.475 1.651 -50.526 1.00 36.19 180 SER A C 1
ATOM 1458 O O . SER A 1 180 ? 14.760 2.619 -50.286 1.00 36.19 180 SER A O 1
ATOM 1460 N N . MET A 1 181 ? 16.699 1.752 -51.049 1.00 34.12 181 MET A N 1
ATOM 1461 C CA . MET A 1 181 ? 17.063 2.498 -52.265 1.00 34.12 181 MET A CA 1
ATOM 1462 C C . MET A 1 181 ? 18.515 2.983 -52.191 1.00 34.12 181 MET A C 1
ATOM 1464 O O . MET A 1 181 ? 18.796 4.054 -51.657 1.00 34.12 181 MET A O 1
ATOM 1468 N N . ARG A 1 182 ? 19.426 2.199 -52.782 1.00 37.22 182 ARG A N 1
ATOM 1469 C CA . ARG A 1 182 ? 20.408 2.638 -53.796 1.00 37.22 182 ARG A CA 1
ATOM 1470 C C . ARG A 1 182 ? 21.240 1.436 -54.256 1.00 37.22 182 ARG A C 1
ATOM 1472 O O . ARG A 1 182 ? 22.410 1.299 -53.929 1.00 37.22 182 ARG A O 1
ATOM 1479 N N . GLU A 1 183 ? 20.604 0.583 -55.048 1.00 39.53 183 GLU A N 1
ATOM 1480 C CA . GLU A 1 183 ? 21.268 -0.062 -56.179 1.00 39.53 183 GLU A CA 1
ATOM 1481 C C . GLU A 1 183 ? 20.764 0.654 -57.430 1.00 39.53 183 GLU A C 1
ATOM 1483 O O . GLU A 1 183 ? 19.638 0.420 -57.859 1.00 39.53 183 GLU A O 1
ATOM 1488 N N . GLN A 1 184 ? 21.570 1.560 -57.980 1.00 39.91 184 GLN A N 1
ATOM 1489 C CA . GLN A 1 184 ? 21.562 1.877 -59.406 1.00 39.91 184 GLN A CA 1
ATOM 1490 C C . GLN A 1 184 ? 23.008 2.161 -59.821 1.00 39.91 184 GLN A C 1
ATOM 1492 O O . GLN A 1 184 ? 23.648 3.033 -59.237 1.00 39.91 184 GLN A O 1
ATOM 1497 N N . ALA A 1 185 ? 23.457 1.301 -60.741 1.00 39.69 185 ALA A N 1
ATOM 1498 C CA . ALA A 1 185 ? 24.466 1.442 -61.794 1.00 39.69 185 ALA A CA 1
ATOM 1499 C C . ALA A 1 185 ? 25.357 2.694 -61.803 1.00 39.69 185 ALA A C 1
ATOM 1501 O O . ALA A 1 185 ? 24.816 3.820 -61.849 1.00 39.69 185 ALA A O 1
#

=== Feature glossary ===
A reading guide for the features in this record.

Start from the sequence.

  · Sequence gives the chain of amino acids in standard one-letter code (A=alanine, C=cysteine, …, Y=tyrosine), read N→C. It is the only feature that is directly encoded by the gene; all structural features are derived from the folded form of this sequence.

Fold it, and you get atomic coordinates and the backbone conformation that goes with them.

  · The mmCIF table is the protein's shape written out atom by atom. For each backbone N, Cα, C, and carbonyl O, it records an (x, y, z) coordinate triple in Å plus the residue type, chain letter, and residue number.

  · Backbone dihedral angles. Every residue except chain termini has a φ (preceding-C → N → Cα → C) and a ψ (N → Cα → C → next-N). They are reported in degrees following the IUPAC sign convention. Secondary structure is essentially a statement about which (φ, ψ) basin each residue occupies.

  · DSSP 8-state secondary structure assigns each residue one of H (α-helix), G (3₁₀-helix), I (π-helix), E (extended β-strand), B (isolated β-bridge), T (hydrogen-bonded turn), S (bend), or '-' (coil). The assignment is computed from backbone hydrogen-bond geometry via the Kabsch–Sander algorithm.

  · P-SEA three-state annotation labels each residue as helix, strand, or coil based purely on the geometry of the Cα trace. It serves as a fallback when the full backbone (and thus DSSP) is unavailable.

Summarize the fold with a handful of shape descriptors and a per-residue structural alphabet.

  · Radius of gyration (Rg) is the root-mean-square distance of Cα atoms from their centroid — a single number for overall size and compactness. A globular domain of N residues has Rg ≈ 2.2·N^0.38 Å; an extended or disordered chain has a much larger Rg. The Cα contact count is the number of residue pairs whose Cα atoms are within 8 Å and are more than four positions apart 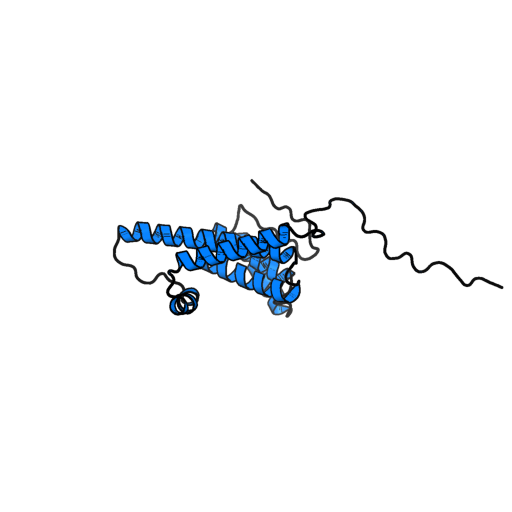in sequence — a standard proxy for tertiary packing density. The bounding box is the smallest axis-aligned box enclosing all Cα atoms.

  · Foldseek's 3Di representation compresses backbone geometry into a per-residue letter drawn from a learned twenty-state alphabet. It captures the tertiary interaction pattern around each residue — which residues are packed against it in space, regardless of where they are in sequence.

  · Accessible surface area quantifies burial. A residue with SASA near zero is packed into the hydrophobic core; one with SASA >100 Å² sits on the surface. Computed here via the Shrake–Rupley numerical algorithm with a 1.4 Å probe.

Ask how reliable the model is.

  · For AlphaFold models, the B-factor field carries pLDDT — the model's own estimate of local accuracy on a 0–100 scale. Regions with pLDDT<50 should be treated as essentially unmodeled; they often correspond to intrinsically disordered segments.

  · For experimental (PDB) structures, the B-factor (temperature factor) quantifies the positional spread of each atom in the crystal — a combination of thermal vibration and static disorder — in units of Å². High B-factors mark flexible loops or poorly resolved regions; low B-factors mark the rigid, well-ordered core.

  · PAE(i, j) answers: if I align the predicted and true structures on residue i, how far off (in Å) do I expect residue j to be? A block-diagonal PAE matrix with low values on the blocks and high values off-diagonal is the signature of a multi-domain protein with confidently predicted domains but uncertain inter-domain orientation.

Place it in context: what it resembles, what it is annotated as, and how it looks.

  · Structural nearest neighbors (via Foldseek easy-search vs the PDB). Reported per hit: target PDB id, E-value, and alignment TM-score. A TM-score above ~0.5 is the conventional threshold for 'same fold'.

  · Functional annotations link the protein to curated databases. InterPro entries identify conserved domains and families by matching the sequence against member-database signatures (Pfam, PROSITE, CDD, …). Gene Ontology (GO) terms describe molecular function, biological process, and cellular component in a controlled vocabulary. CATH places the structure in a hierarchical fold classification (Class/Architecture/Topology/Homologous-superfamily). The organism is the source species.

  · Plot images: a contact map (which residues are close in 3D, as an N×N binary image), a Ramachandran scatter (backbone torsion angles, revealing secondary-structure composition at a glance), and — for AlphaFold structures — a PAE heatmap (pairwise prediction confidence).

  · Structure images are PyMOL renders from six orthogonal camera directions. Cartoon representation draws helices as coils and strands as arrows; sticks shows the backbone as bonds; surface shows the solvent-excluded envelope. Rainbow coloring maps sequence position to hue (blue→red, N→C); chain coloring assigns a distinct color per polypeptide.